Protein AF-A0A427YKX3-F1 (afdb_monomer_lite)

Structure (mmCIF, N/CA/C/O backbone):
data_AF-A0A427YKX3-F1
#
_entry.id   AF-A0A427YKX3-F1
#
loop_
_atom_site.group_PD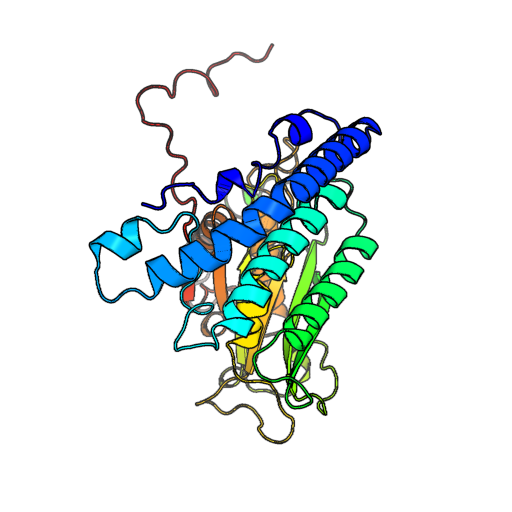B
_atom_site.id
_atom_site.type_symbol
_atom_site.label_atom_id
_atom_site.label_alt_id
_atom_site.label_comp_id
_atom_site.label_asym_id
_atom_site.label_entity_id
_atom_site.label_seq_id
_atom_site.pdbx_PDB_ins_code
_atom_site.Cartn_x
_atom_site.Cartn_y
_atom_site.Cartn_z
_atom_site.occupancy
_atom_site.B_iso_or_equiv
_atom_site.auth_seq_id
_atom_site.auth_comp_id
_atom_site.auth_asym_id
_atom_site.auth_atom_id
_atom_site.pdbx_PDB_model_num
ATOM 1 N N . MET A 1 1 ? 15.811 18.532 -15.402 1.00 49.59 1 MET A N 1
ATOM 2 C CA . MET A 1 1 ? 14.473 18.042 -15.799 1.00 49.59 1 MET A CA 1
ATOM 3 C C . MET A 1 1 ? 14.646 17.223 -17.064 1.00 49.59 1 MET A C 1
ATOM 5 O O . MET A 1 1 ? 15.456 17.640 -17.879 1.00 49.59 1 MET A O 1
ATOM 9 N N . SER A 1 2 ? 13.992 16.064 -17.196 1.00 54.34 2 SER A N 1
ATOM 10 C CA . SER A 1 2 ? 14.022 15.293 -18.451 1.00 54.34 2 SER A CA 1
ATOM 11 C C . SER A 1 2 ? 13.293 16.054 -19.559 1.00 54.34 2 SER A C 1
ATOM 13 O O . SER A 1 2 ? 12.387 16.836 -19.269 1.00 54.34 2 SER A O 1
ATOM 15 N N . LEU A 1 3 ? 13.682 15.829 -20.817 1.00 60.28 3 LEU A N 1
ATOM 16 C CA . LEU A 1 3 ? 13.050 16.488 -21.970 1.00 60.28 3 LEU A CA 1
ATOM 17 C C . LEU A 1 3 ? 11.597 16.039 -22.173 1.00 60.28 3 LEU A C 1
ATOM 19 O O . LEU A 1 3 ? 10.773 16.824 -22.634 1.00 60.28 3 LEU A O 1
ATOM 23 N N . LEU A 1 4 ? 11.275 14.795 -21.803 1.00 55.72 4 LEU A N 1
ATOM 24 C CA . LEU A 1 4 ? 9.912 14.279 -21.780 1.00 55.72 4 LEU A CA 1
ATOM 25 C C . LEU A 1 4 ? 9.570 13.848 -20.345 1.00 55.72 4 LEU A C 1
ATOM 27 O O . LEU A 1 4 ? 10.339 13.105 -19.721 1.00 55.72 4 LEU A O 1
ATOM 31 N N . PRO A 1 5 ? 8.446 14.303 -19.770 1.00 55.06 5 PRO A N 1
ATOM 32 C CA . PRO A 1 5 ? 7.993 13.796 -18.483 1.00 55.06 5 PRO A CA 1
ATOM 33 C C . PRO A 1 5 ? 7.548 12.332 -18.629 1.00 55.06 5 PRO A C 1
ATOM 35 O O . PRO A 1 5 ? 7.047 11.923 -19.677 1.00 55.06 5 PRO A O 1
ATOM 38 N N . ALA A 1 6 ? 7.699 11.527 -17.570 1.00 49.81 6 ALA A N 1
ATOM 39 C CA . ALA A 1 6 ? 7.287 10.115 -17.574 1.00 49.81 6 ALA A CA 1
ATOM 40 C C . ALA A 1 6 ? 5.802 9.920 -17.959 1.00 49.81 6 ALA A C 1
ATOM 42 O O . ALA A 1 6 ? 5.443 8.911 -18.567 1.00 49.81 6 ALA A O 1
ATOM 43 N N . SER A 1 7 ? 4.967 10.927 -17.684 1.00 50.00 7 SER A N 1
ATOM 44 C CA . SER A 1 7 ? 3.550 11.003 -18.059 1.00 50.00 7 SER A CA 1
ATOM 45 C C . SER A 1 7 ? 3.283 11.026 -19.569 1.00 50.00 7 SER A C 1
ATOM 47 O O . SER A 1 7 ? 2.150 10.813 -19.984 1.00 50.00 7 SER A O 1
ATOM 49 N N . PHE A 1 8 ? 4.295 11.261 -20.410 1.00 54.72 8 PHE A N 1
ATOM 50 C CA . PHE A 1 8 ? 4.143 11.164 -21.864 1.00 54.72 8 PHE A CA 1
ATOM 51 C C . PHE A 1 8 ? 3.989 9.704 -22.329 1.00 54.72 8 PHE A C 1
ATOM 53 O O . PHE A 1 8 ? 3.255 9.424 -23.271 1.00 54.72 8 PHE A O 1
ATOM 60 N N . PHE A 1 9 ? 4.660 8.764 -21.653 1.00 50.94 9 PHE A N 1
ATOM 61 C CA . PHE A 1 9 ? 4.650 7.330 -21.997 1.00 50.94 9 PHE A CA 1
ATOM 62 C C . PHE A 1 9 ? 3.734 6.502 -21.099 1.00 50.94 9 PHE A C 1
ATOM 64 O O . PHE A 1 9 ? 3.345 5.393 -21.457 1.00 50.94 9 PHE A O 1
ATOM 71 N N . GLN A 1 10 ? 3.382 7.050 -19.940 1.00 50.66 10 GLN A N 1
ATOM 72 C CA . GLN A 1 10 ? 2.277 6.596 -19.114 1.00 50.66 10 GLN A CA 1
ATOM 73 C C . GLN A 1 10 ? 1.159 7.615 -19.298 1.00 50.66 10 GLN A C 1
ATOM 75 O O . GLN A 1 10 ? 1.107 8.553 -18.497 1.00 50.66 10 GLN A O 1
ATOM 80 N N . PRO A 1 11 ? 0.318 7.497 -20.352 1.00 47.09 11 PRO A N 1
ATOM 81 C CA . PRO A 1 11 ? -0.811 8.401 -20.499 1.00 47.09 11 PRO A CA 1
ATOM 82 C C . PRO A 1 11 ? -1.532 8.401 -19.150 1.00 47.09 11 PRO A C 1
ATOM 84 O O . PRO A 1 11 ? -1.839 7.308 -18.656 1.00 47.09 11 PRO A O 1
ATOM 87 N N . PRO A 1 12 ? -1.699 9.570 -18.496 1.00 46.38 12 PRO A N 1
ATOM 88 C CA . PRO A 1 12 ? -2.365 9.629 -17.204 1.00 46.38 12 PRO A CA 1
ATOM 89 C C . PRO A 1 12 ? -3.660 8.862 -17.385 1.00 46.38 12 PRO A C 1
ATOM 91 O O . PRO A 1 12 ? -4.354 9.150 -18.359 1.00 46.38 12 PRO A O 1
ATOM 94 N N . THR A 1 13 ? -3.915 7.841 -16.550 1.00 52.09 13 THR A N 1
ATOM 95 C CA . THR A 1 13 ? -5.159 7.051 -16.571 1.00 52.09 13 THR A CA 1
ATOM 96 C C . THR A 1 13 ? -6.275 8.048 -16.815 1.00 52.09 13 THR A C 1
ATOM 98 O O . THR A 1 13 ? -6.493 8.881 -15.929 1.00 52.09 13 THR A O 1
ATOM 101 N N . PRO A 1 14 ? -6.837 8.118 -18.038 1.00 51.88 14 PRO A N 1
ATOM 102 C CA . PRO A 1 14 ? -7.439 9.363 -18.464 1.00 51.88 14 PRO A CA 1
ATOM 103 C C . PRO A 1 14 ? -8.603 9.595 -17.530 1.00 51.88 14 PRO A C 1
ATOM 105 O O . PRO A 1 14 ? -9.342 8.655 -17.247 1.00 51.88 14 PRO A O 1
ATOM 108 N N . SER A 1 15 ? -8.755 10.814 -17.022 1.00 50.59 15 SER A N 1
ATOM 109 C CA . SER A 1 15 ? -9.840 11.178 -16.109 1.00 50.59 15 SER A CA 1
ATOM 110 C C . SER A 1 15 ? -11.206 10.702 -16.635 1.00 50.59 15 SER A C 1
ATOM 112 O O . SER A 1 15 ? -12.087 10.383 -15.853 1.00 50.59 15 SER A O 1
ATOM 114 N N . ILE A 1 16 ? -11.336 10.523 -17.956 1.00 55.56 16 ILE A N 1
ATOM 115 C CA . ILE A 1 16 ? -12.426 9.828 -18.660 1.00 55.56 16 ILE A CA 1
ATOM 116 C C . ILE A 1 16 ? -12.767 8.430 -18.108 1.00 55.56 16 ILE A C 1
ATOM 118 O O . ILE A 1 16 ? -13.947 8.126 -17.981 1.00 55.56 16 ILE A O 1
ATOM 122 N N . LEU A 1 17 ? -11.797 7.578 -17.754 1.00 58.38 17 LEU A N 1
ATOM 123 C CA . LEU A 1 17 ? -12.070 6.271 -17.135 1.00 58.38 17 LEU A CA 1
ATOM 124 C C . LEU A 1 17 ? -12.791 6.413 -15.789 1.00 58.38 17 LEU A C 1
ATOM 126 O O . LEU A 1 17 ? -13.566 5.533 -15.432 1.00 58.38 17 LEU A O 1
ATOM 130 N N . LEU A 1 18 ? -12.559 7.514 -15.066 1.00 56.12 18 LEU A N 1
ATOM 131 C CA . LEU A 1 18 ? -13.263 7.829 -13.820 1.00 56.12 18 LEU A CA 1
ATOM 132 C C . LEU A 1 18 ? -14.654 8.437 -14.072 1.00 56.12 18 LEU A C 1
ATOM 134 O O . LEU A 1 18 ? -15.489 8.414 -13.174 1.00 56.12 18 LEU A O 1
ATOM 138 N N . LEU A 1 19 ? -14.915 8.959 -15.277 1.00 61.59 19 LEU A N 1
ATOM 139 C CA . LEU A 1 19 ? -16.220 9.503 -15.678 1.00 61.59 19 LEU A CA 1
ATOM 140 C C . LEU A 1 19 ? -17.194 8.422 -16.166 1.00 61.59 19 LEU A C 1
ATOM 142 O O . LEU A 1 19 ? -18.396 8.664 -16.243 1.00 61.59 19 LEU A O 1
ATOM 146 N N . VAL A 1 20 ? -16.690 7.240 -16.523 1.00 63.31 20 VAL A N 1
ATOM 147 C CA . VAL A 1 20 ? -17.497 6.142 -17.060 1.00 63.31 20 VAL A CA 1
ATOM 148 C C . VAL A 1 20 ? -17.723 5.101 -15.967 1.00 63.31 20 VAL A C 1
ATOM 150 O O . VAL A 1 20 ? -16.740 4.618 -15.399 1.00 63.31 20 VAL A O 1
ATOM 153 N N . PRO A 1 21 ? -18.979 4.692 -15.694 1.00 59.38 21 PRO A N 1
ATOM 154 C CA . PRO A 1 21 ? -19.259 3.662 -14.711 1.00 59.38 21 PRO A CA 1
ATOM 155 C C . PRO A 1 21 ? -18.438 2.382 -14.964 1.00 59.38 21 PRO A C 1
ATOM 157 O O . PRO A 1 21 ? -18.382 1.921 -16.101 1.00 59.38 21 PRO A O 1
ATOM 160 N N . PRO A 1 22 ? -17.830 1.797 -13.926 1.00 54.78 22 PRO A N 1
ATOM 161 C CA . PRO A 1 22 ? -17.071 0.540 -13.963 1.00 54.78 22 PRO A CA 1
ATOM 162 C C . PRO A 1 22 ? -17.778 -0.619 -14.662 1.00 54.78 22 PRO A C 1
ATOM 164 O O . PRO A 1 22 ? -17.151 -1.335 -15.436 1.00 54.78 22 PRO A O 1
ATOM 167 N N . SER A 1 23 ? -19.089 -0.729 -14.445 1.00 55.91 23 SER A N 1
ATOM 168 C CA . SER A 1 23 ? -19.974 -1.722 -15.059 1.00 55.91 23 SER A CA 1
ATOM 169 C C . SER A 1 23 ? -20.223 -1.496 -16.550 1.00 55.91 23 SER A C 1
ATOM 171 O O . SER A 1 23 ? -20.804 -2.346 -17.225 1.00 55.91 23 SER A O 1
ATOM 173 N N . SER A 1 24 ? -19.840 -0.336 -17.089 1.00 69.50 24 SER A N 1
ATOM 174 C CA . SER A 1 24 ? -20.126 0.014 -18.473 1.00 69.50 24 SER A CA 1
ATOM 175 C C . SER A 1 24 ? -19.206 -0.751 -19.427 1.00 69.50 24 SER A C 1
ATOM 177 O O . SER A 1 24 ? -17.980 -0.646 -19.312 1.00 69.50 24 SER A O 1
ATOM 179 N N . PRO A 1 25 ? -19.745 -1.421 -20.463 1.00 70.31 25 PRO A N 1
ATOM 180 C CA . PRO A 1 25 ? -18.926 -2.038 -21.507 1.00 70.31 25 PRO A CA 1
ATOM 181 C C . PRO A 1 25 ? -18.058 -1.009 -22.251 1.00 70.31 25 PRO A C 1
ATOM 183 O O . PRO A 1 25 ? -17.030 -1.362 -22.827 1.00 70.31 25 PRO A O 1
ATOM 186 N N . PHE A 1 26 ? -18.410 0.280 -22.184 1.00 73.19 26 PHE A N 1
ATOM 187 C CA . PHE A 1 26 ? -17.613 1.373 -22.737 1.00 73.19 26 PHE A CA 1
ATOM 188 C C . PHE A 1 26 ? -16.242 1.520 -22.054 1.00 73.19 26 PHE A C 1
ATOM 190 O O . PHE A 1 26 ? -15.289 1.969 -22.692 1.00 73.19 26 PHE A O 1
ATOM 197 N N . GLN A 1 27 ? -16.088 1.070 -20.799 1.00 69.25 27 GLN A N 1
ATOM 198 C CA . GLN A 1 27 ? -14.771 1.018 -20.161 1.00 69.25 27 GLN A CA 1
ATOM 199 C C . GLN A 1 27 ? -13.801 0.110 -20.916 1.00 69.25 27 GLN A C 1
ATOM 201 O O . GLN A 1 27 ? -12.628 0.455 -21.035 1.00 69.25 27 GLN A O 1
ATOM 206 N N . TRP A 1 28 ? -14.266 -1.019 -21.457 1.00 70.56 28 TRP A N 1
ATOM 207 C CA . TRP A 1 28 ? -13.411 -1.929 -22.220 1.00 70.56 28 TRP A CA 1
ATOM 208 C C . TRP A 1 28 ? -12.934 -1.310 -23.530 1.00 70.56 28 TRP A C 1
ATOM 210 O O . TRP A 1 28 ? -11.779 -1.506 -23.899 1.00 70.56 28 TRP A O 1
ATOM 220 N N . LEU A 1 29 ? -13.771 -0.502 -24.186 1.00 78.62 29 LEU A N 1
ATOM 221 C CA . LEU A 1 29 ? -13.374 0.237 -25.383 1.00 78.62 29 LEU A CA 1
ATOM 222 C C . LEU A 1 29 ? -12.280 1.266 -25.066 1.00 78.62 29 LEU A C 1
ATOM 224 O O . LEU A 1 29 ? -11.277 1.334 -25.774 1.00 78.62 29 LEU A O 1
ATOM 228 N N . ILE A 1 30 ? -12.438 2.027 -23.977 1.00 73.00 30 ILE A N 1
ATOM 229 C CA . ILE A 1 30 ? -11.433 3.006 -23.539 1.00 73.00 30 ILE A CA 1
ATOM 230 C C . ILE A 1 30 ? -10.129 2.299 -23.146 1.00 73.00 30 ILE A C 1
ATOM 232 O O . ILE A 1 30 ? -9.057 2.702 -23.590 1.00 73.00 30 ILE A O 1
ATOM 236 N N . ARG A 1 31 ? -10.204 1.216 -22.362 1.00 71.94 31 ARG A N 1
ATOM 237 C CA . ARG A 1 31 ? -9.047 0.384 -21.980 1.00 71.94 31 ARG A CA 1
ATOM 238 C C . ARG A 1 31 ? -8.314 -0.162 -23.204 1.00 71.94 31 ARG A C 1
ATOM 240 O O . ARG A 1 31 ? -7.094 -0.051 -23.291 1.00 71.94 31 ARG A O 1
ATOM 247 N N . PHE A 1 32 ? -9.053 -0.673 -24.187 1.00 76.50 32 PHE A N 1
ATOM 248 C CA . PHE A 1 32 ? -8.486 -1.152 -25.443 1.00 76.50 32 PHE A CA 1
ATOM 249 C C . PHE A 1 32 ? -7.817 -0.027 -26.244 1.00 76.50 32 PHE A C 1
ATOM 251 O O . PHE A 1 32 ? -6.711 -0.214 -26.742 1.00 76.50 32 PHE A O 1
ATOM 258 N N . ALA A 1 33 ? -8.415 1.165 -26.307 1.00 77.38 33 ALA A N 1
ATOM 259 C CA . ALA A 1 33 ? -7.795 2.323 -26.952 1.00 77.38 33 ALA A CA 1
ATOM 260 C C . ALA A 1 33 ? -6.485 2.749 -26.258 1.00 77.38 33 ALA A C 1
ATOM 262 O O . ALA A 1 33 ? -5.493 3.023 -26.932 1.00 77.38 33 ALA A O 1
ATOM 263 N N . ILE A 1 34 ? -6.442 2.740 -24.919 1.00 72.31 34 ILE A N 1
ATOM 264 C CA . ILE A 1 34 ? -5.211 3.001 -24.152 1.00 72.31 34 ILE A CA 1
ATOM 265 C C . ILE A 1 34 ? -4.175 1.897 -24.410 1.00 72.31 34 ILE A C 1
ATOM 267 O O . ILE A 1 34 ? -2.985 2.186 -24.520 1.00 72.31 34 ILE A O 1
ATOM 271 N N . PHE A 1 35 ? -4.604 0.641 -24.549 1.00 74.06 35 PHE A N 1
ATOM 272 C CA . PHE A 1 35 ? -3.710 -0.471 -24.874 1.00 74.06 35 PHE A CA 1
ATOM 273 C C . PHE A 1 35 ? -3.103 -0.317 -26.271 1.00 74.06 35 PHE A C 1
ATOM 275 O O . PHE A 1 35 ? -1.893 -0.461 -26.432 1.00 74.06 35 PHE A O 1
ATOM 282 N N . LEU A 1 36 ? -3.906 0.062 -27.268 1.00 79.25 36 LEU A N 1
ATOM 283 C CA . LEU A 1 36 ? -3.404 0.387 -28.602 1.00 79.25 36 LEU A CA 1
ATOM 284 C C . LEU A 1 36 ? -2.410 1.553 -28.558 1.00 79.25 36 LEU A C 1
ATOM 286 O O . LEU A 1 36 ? -1.363 1.484 -29.198 1.00 79.25 36 LEU A O 1
ATOM 290 N N . LEU A 1 37 ? -2.679 2.588 -27.760 1.00 75.69 37 LEU A N 1
ATOM 291 C CA . LEU A 1 37 ? -1.737 3.690 -27.557 1.00 75.69 37 LEU A CA 1
ATOM 292 C C . LEU A 1 37 ? -0.415 3.210 -26.929 1.00 75.69 37 LEU A C 1
ATOM 294 O O . LEU A 1 37 ? 0.656 3.637 -27.359 1.00 75.69 37 LEU A O 1
A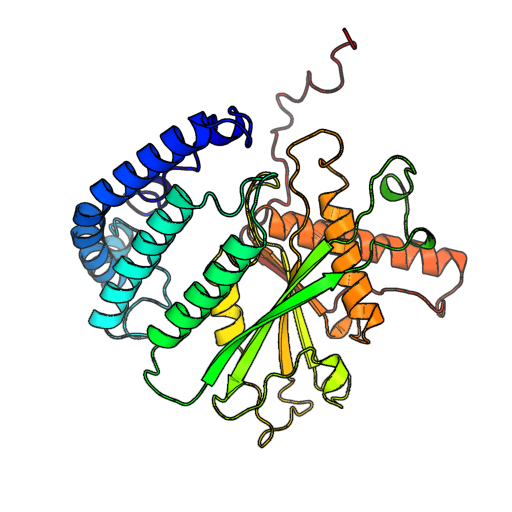TOM 298 N N . ALA A 1 38 ? -0.473 2.289 -25.961 1.00 71.69 38 ALA A N 1
ATOM 299 C CA . ALA A 1 38 ? 0.707 1.664 -25.362 1.00 71.69 38 ALA A CA 1
ATOM 300 C C . ALA A 1 38 ? 1.493 0.796 -26.366 1.00 71.69 38 ALA A C 1
ATOM 302 O O . ALA A 1 38 ? 2.722 0.754 -26.324 1.00 71.69 38 ALA A O 1
ATOM 303 N N . LEU A 1 39 ? 0.811 0.132 -27.304 1.00 76.81 39 LEU A N 1
ATOM 304 C CA . LEU A 1 39 ? 1.463 -0.588 -28.402 1.00 76.81 39 LEU A CA 1
ATOM 305 C C . LEU A 1 39 ? 2.174 0.364 -29.368 1.00 76.81 39 LEU A C 1
ATOM 307 O O . LEU A 1 39 ? 3.310 0.105 -29.762 1.00 76.81 39 LEU A O 1
ATOM 311 N N . VAL A 1 40 ? 1.540 1.485 -29.713 1.00 80.00 40 VAL A N 1
ATOM 312 C CA . VAL A 1 40 ? 2.121 2.501 -30.605 1.00 80.00 40 VAL A CA 1
ATOM 313 C C . VAL A 1 40 ? 3.338 3.186 -29.973 1.00 80.00 40 VAL A C 1
ATOM 315 O O . VAL A 1 40 ? 4.250 3.595 -30.692 1.00 80.00 40 VAL A O 1
ATOM 318 N N . SER A 1 41 ? 3.414 3.278 -28.642 1.00 73.88 41 SER A N 1
ATOM 319 C CA . SER A 1 41 ? 4.561 3.874 -27.948 1.00 73.88 41 SER A CA 1
ATOM 320 C C . SER A 1 41 ? 5.784 2.947 -27.829 1.00 73.88 41 SER A C 1
ATOM 322 O O . SER A 1 41 ? 6.886 3.432 -27.566 1.00 73.88 41 SER A O 1
ATOM 324 N N . LEU A 1 42 ? 5.650 1.640 -28.096 1.00 76.69 42 LEU A N 1
ATOM 325 C CA . LEU A 1 42 ? 6.746 0.659 -28.037 1.00 76.69 42 LEU A CA 1
ATOM 326 C C . LEU A 1 42 ? 7.967 0.999 -28.920 1.00 76.69 42 LEU A C 1
ATOM 328 O O . LEU A 1 42 ? 9.084 0.971 -28.396 1.00 76.69 42 LEU A O 1
ATOM 332 N N . PRO A 1 43 ? 7.827 1.348 -30.216 1.00 81.12 43 PRO A N 1
ATOM 333 C CA . PRO A 1 43 ? 8.975 1.748 -31.034 1.00 81.12 43 PRO A CA 1
ATOM 334 C C . PRO A 1 43 ? 9.680 2.996 -30.485 1.00 81.12 43 PRO A C 1
ATOM 336 O O . PRO A 1 43 ? 10.909 3.063 -30.507 1.00 81.12 43 PRO A O 1
ATOM 339 N N . PHE A 1 44 ? 8.933 3.948 -29.916 1.00 81.94 44 PHE A N 1
ATOM 340 C CA . PHE A 1 44 ? 9.517 5.130 -29.279 1.00 81.94 44 PHE A CA 1
ATOM 341 C C . PHE A 1 44 ? 10.308 4.759 -28.023 1.00 81.94 44 PHE A C 1
ATOM 343 O O . PHE A 1 44 ? 11.430 5.229 -27.852 1.00 81.94 44 PHE A O 1
ATOM 350 N N . LEU A 1 45 ? 9.786 3.864 -27.177 1.00 79.88 45 LEU A N 1
ATOM 351 C CA . LEU A 1 45 ? 10.522 3.345 -26.019 1.00 79.88 45 LEU A CA 1
ATOM 352 C C . LEU A 1 45 ? 11.829 2.655 -26.445 1.00 79.88 45 LEU A C 1
ATOM 354 O O . LEU A 1 45 ? 12.870 2.891 -25.830 1.00 79.88 45 LEU A O 1
ATOM 358 N N . GLY A 1 46 ? 11.802 1.876 -27.531 1.00 79.81 46 GLY A N 1
ATOM 359 C CA . GLY A 1 46 ? 12.984 1.212 -28.089 1.00 79.81 46 GLY A CA 1
ATOM 360 C C . GLY A 1 46 ? 14.112 2.169 -28.496 1.00 79.81 46 GLY A C 1
ATOM 361 O O . GLY A 1 46 ? 15.279 1.797 -28.405 1.00 79.81 46 GLY A O 1
ATOM 362 N N . ILE A 1 47 ? 13.784 3.405 -28.884 1.00 85.81 47 ILE A N 1
ATOM 363 C CA . ILE A 1 47 ? 14.755 4.448 -29.258 1.00 85.81 47 ILE A CA 1
ATOM 364 C C . ILE A 1 47 ? 15.177 5.277 -28.038 1.00 85.81 47 ILE A C 1
ATOM 366 O O . ILE A 1 47 ? 16.361 5.552 -27.831 1.00 85.81 47 ILE A O 1
ATOM 370 N N . LEU A 1 48 ? 14.211 5.681 -27.215 1.00 86.81 48 LEU A N 1
ATOM 371 C CA . LEU A 1 48 ? 14.436 6.647 -26.143 1.00 86.81 48 LEU A CA 1
ATOM 372 C C . LEU A 1 48 ? 15.141 6.041 -24.930 1.00 86.81 48 LEU A C 1
ATOM 374 O O . LEU A 1 48 ? 15.902 6.744 -24.270 1.00 86.81 48 LEU A O 1
ATOM 378 N N . ILE A 1 49 ? 14.943 4.752 -24.640 1.00 84.62 49 ILE A N 1
ATOM 379 C CA . ILE A 1 49 ? 15.611 4.087 -23.513 1.00 84.62 49 ILE A CA 1
ATOM 380 C C . ILE A 1 49 ? 17.135 4.018 -23.717 1.00 84.62 49 ILE A C 1
ATOM 382 O O . ILE A 1 49 ? 17.845 4.488 -22.825 1.00 84.62 49 ILE A O 1
ATOM 386 N N . PRO A 1 50 ? 17.677 3.508 -24.846 1.00 88.38 50 PRO A N 1
ATOM 387 C CA . PRO A 1 50 ? 19.119 3.550 -25.100 1.00 88.38 50 PRO A CA 1
ATOM 388 C C . PRO A 1 50 ? 19.698 4.962 -24.991 1.00 88.38 50 PRO A C 1
ATOM 390 O O . PRO A 1 50 ? 20.735 5.154 -24.353 1.00 88.38 50 PRO A O 1
ATOM 393 N N . LEU A 1 51 ? 19.001 5.949 -25.567 1.00 89.12 51 LEU A N 1
ATOM 394 C CA . LEU A 1 51 ? 19.425 7.347 -25.547 1.00 89.12 51 LEU A CA 1
ATOM 395 C C . LEU A 1 51 ? 19.464 7.899 -24.116 1.00 89.12 51 LEU A C 1
ATOM 397 O O . LEU A 1 51 ? 20.446 8.524 -23.724 1.00 89.12 51 LEU A O 1
ATOM 401 N N . SER A 1 52 ? 18.453 7.597 -23.300 1.00 87.75 52 SER A N 1
ATOM 402 C CA . SER A 1 52 ? 18.444 7.937 -21.877 1.00 87.75 52 SER A CA 1
ATOM 403 C C . SER A 1 52 ? 19.577 7.296 -21.098 1.00 87.75 52 SER A C 1
ATOM 405 O O . SER A 1 52 ? 20.207 7.988 -20.302 1.00 87.75 52 SER A O 1
ATOM 407 N N . ILE A 1 53 ? 19.864 6.007 -21.308 1.00 88.62 53 ILE A N 1
ATOM 408 C CA . ILE A 1 53 ? 20.967 5.341 -20.601 1.00 88.62 53 ILE A CA 1
ATOM 409 C C . ILE A 1 53 ? 22.298 6.009 -20.982 1.00 88.62 53 ILE A C 1
ATOM 411 O O . ILE A 1 53 ? 23.122 6.290 -20.111 1.00 88.62 53 ILE A O 1
ATOM 415 N N . LEU A 1 54 ? 22.487 6.354 -22.257 1.00 90.06 54 LEU A N 1
ATOM 416 C CA . LEU A 1 54 ? 23.677 7.057 -22.738 1.00 90.06 54 LEU A CA 1
ATOM 417 C C . LEU A 1 54 ? 23.819 8.462 -22.154 1.00 90.06 54 LEU A C 1
ATOM 419 O O . LEU A 1 54 ? 24.891 8.816 -21.662 1.00 90.06 54 LEU A O 1
ATOM 423 N N . CYS A 1 55 ? 22.738 9.236 -22.118 1.00 89.56 55 CYS A N 1
ATOM 424 C CA . CYS A 1 55 ? 22.751 10.553 -21.494 1.00 89.56 55 CYS A CA 1
ATOM 425 C C . CYS A 1 55 ? 23.048 10.470 -19.989 1.00 89.56 55 CYS A C 1
ATOM 427 O O . CYS A 1 55 ? 23.896 11.205 -19.484 1.00 89.56 55 CYS A O 1
ATOM 429 N N . LEU A 1 56 ? 22.381 9.563 -19.270 1.00 85.56 56 LEU A N 1
ATOM 430 C CA . LEU A 1 56 ? 22.464 9.454 -17.810 1.00 85.56 56 LEU A CA 1
ATOM 431 C C . LEU A 1 56 ? 23.785 8.838 -17.316 1.00 85.56 56 LEU A C 1
ATOM 433 O O . LEU A 1 56 ? 24.213 9.162 -16.210 1.00 85.56 56 LEU A O 1
ATOM 437 N N . THR A 1 57 ? 24.450 7.994 -18.114 1.00 88.69 57 THR A N 1
ATOM 438 C CA . THR A 1 57 ? 25.794 7.461 -17.795 1.00 88.69 57 THR A CA 1
ATOM 439 C C . THR A 1 57 ? 26.935 8.415 -18.153 1.00 88.69 57 THR A C 1
ATOM 441 O O . THR A 1 57 ? 28.079 8.162 -17.777 1.00 88.69 57 THR A O 1
ATOM 444 N N . SER A 1 58 ? 26.654 9.522 -18.849 1.00 89.56 58 SER A N 1
ATOM 445 C CA . SER A 1 58 ? 27.686 10.467 -19.277 1.00 89.56 58 SER A CA 1
ATOM 446 C C . SER A 1 58 ? 28.433 11.092 -18.085 1.00 89.56 58 SER A C 1
ATOM 448 O O . SER A 1 58 ? 27.813 11.462 -17.077 1.00 89.56 58 SER A O 1
ATOM 450 N N . PRO A 1 59 ? 29.763 11.286 -18.178 1.00 89.62 59 PRO A N 1
ATOM 451 C CA . PRO A 1 59 ? 30.514 12.029 -17.167 1.00 89.62 59 PRO A CA 1
ATOM 452 C C . PRO A 1 59 ? 30.135 13.520 -17.140 1.00 89.62 59 PRO A C 1
ATOM 454 O O . PRO A 1 59 ? 30.338 14.184 -16.126 1.00 89.62 59 PRO A O 1
ATOM 457 N N . ILE A 1 60 ? 29.538 14.044 -18.216 1.00 93.00 60 ILE A N 1
ATOM 458 C CA . ILE A 1 60 ? 29.193 15.459 -18.364 1.00 93.00 60 ILE A CA 1
ATOM 459 C C . ILE A 1 60 ? 27.793 15.715 -17.793 1.00 93.00 60 ILE A C 1
ATOM 461 O O . ILE A 1 60 ? 26.795 15.235 -18.332 1.00 93.00 60 ILE A O 1
ATOM 465 N N . ALA A 1 61 ? 27.698 16.529 -16.737 1.00 87.31 61 ALA A N 1
ATOM 466 C CA . ALA A 1 61 ? 26.428 16.842 -16.072 1.00 87.31 61 ALA A CA 1
ATOM 467 C C . ALA A 1 61 ? 25.372 17.437 -17.025 1.00 87.31 61 ALA A C 1
ATOM 469 O O . ALA A 1 61 ? 24.215 17.022 -16.993 1.00 87.31 61 ALA A O 1
ATOM 470 N N . ALA A 1 62 ? 25.779 18.333 -17.933 1.00 87.94 62 ALA A N 1
ATOM 471 C CA . ALA A 1 62 ? 24.889 18.924 -18.935 1.00 87.94 62 ALA A CA 1
ATOM 472 C C . ALA A 1 62 ? 24.215 17.866 -19.827 1.00 87.94 62 ALA A C 1
ATOM 474 O O . ALA A 1 62 ? 23.029 17.973 -20.122 1.00 87.94 62 ALA A O 1
ATOM 475 N N . VAL A 1 63 ? 24.937 16.799 -20.189 1.00 87.38 63 VAL A N 1
ATOM 476 C CA . VAL A 1 63 ? 24.412 15.707 -21.023 1.00 87.38 63 VAL A CA 1
ATOM 477 C C . VAL A 1 63 ? 23.393 14.858 -20.259 1.00 87.38 63 VAL A C 1
ATOM 479 O O . VAL A 1 63 ? 22.406 14.422 -20.846 1.00 87.38 63 VAL A O 1
ATOM 482 N N . ARG A 1 64 ? 23.554 14.681 -18.940 1.00 86.31 64 ARG A N 1
ATOM 483 C CA . ARG A 1 64 ? 22.567 13.959 -18.111 1.00 86.31 64 ARG A CA 1
ATOM 484 C C . ARG A 1 64 ? 21.211 14.655 -18.095 1.00 86.31 64 ARG A C 1
ATOM 486 O O . ARG A 1 64 ? 20.182 13.988 -18.050 1.00 86.31 64 ARG A O 1
ATOM 493 N N . HIS A 1 65 ? 21.199 15.985 -18.164 1.00 82.69 65 HIS A N 1
ATOM 494 C CA . HIS A 1 65 ? 19.963 16.763 -18.244 1.00 82.69 65 HIS A CA 1
ATOM 495 C C . HIS A 1 65 ? 19.230 16.608 -19.583 1.00 82.69 65 HIS A C 1
ATOM 497 O O . HIS A 1 65 ? 18.036 16.877 -19.638 1.00 82.69 65 HIS A O 1
ATOM 503 N N . LEU A 1 66 ? 19.907 16.125 -20.629 1.00 86.75 66 LEU A N 1
ATOM 504 C CA . LEU A 1 66 ? 19.309 15.857 -21.939 1.00 86.75 66 LEU A CA 1
ATOM 505 C C . LEU A 1 66 ? 18.654 14.473 -22.029 1.00 86.75 66 LEU A C 1
ATOM 507 O O . LEU A 1 66 ? 18.135 14.118 -23.084 1.00 86.75 66 LEU A O 1
ATOM 511 N N . ALA A 1 67 ? 18.669 13.680 -20.951 1.00 85.19 67 ALA A N 1
ATOM 512 C CA . ALA A 1 67 ? 18.037 12.369 -20.953 1.00 85.19 67 ALA A CA 1
ATOM 513 C C . ALA A 1 67 ? 16.530 12.500 -21.263 1.00 85.19 67 ALA A C 1
ATOM 515 O O . ALA A 1 67 ? 15.810 13.183 -20.521 1.00 85.19 67 ALA A O 1
ATOM 516 N N . PRO A 1 68 ? 16.030 11.865 -22.341 1.00 81.38 68 PRO A N 1
ATOM 517 C CA . PRO A 1 68 ? 14.634 12.000 -22.745 1.00 81.38 68 PRO A CA 1
ATOM 518 C C . PRO A 1 68 ? 13.675 11.387 -21.724 1.00 81.38 68 PRO A C 1
ATOM 520 O O . PRO A 1 68 ? 12.629 11.959 -21.450 1.00 81.38 68 PRO A O 1
ATOM 523 N N . LEU A 1 69 ? 14.053 10.257 -21.131 1.00 76.81 69 LEU A N 1
ATOM 524 C CA . LEU A 1 69 ? 13.303 9.528 -20.111 1.00 76.81 69 LEU A CA 1
ATOM 525 C C . LEU A 1 69 ? 14.036 9.517 -18.764 1.00 76.81 69 LEU A C 1
ATOM 527 O O . LEU A 1 69 ? 15.250 9.268 -18.738 1.00 76.81 69 LEU A O 1
ATOM 531 N N . PRO A 1 70 ? 13.309 9.672 -17.645 1.00 69.81 70 PRO A N 1
ATOM 532 C CA . PRO A 1 70 ? 13.842 9.380 -16.324 1.00 69.81 70 PRO A CA 1
ATOM 533 C C . PRO A 1 70 ? 13.954 7.860 -16.141 1.00 69.81 70 PRO A C 1
ATOM 535 O O . PRO A 1 70 ? 12.948 7.152 -16.166 1.00 69.81 70 PRO A O 1
ATOM 538 N N . ILE A 1 71 ? 15.175 7.358 -15.944 1.00 73.62 71 ILE A N 1
ATOM 539 C CA . ILE A 1 71 ? 15.443 5.951 -15.614 1.00 73.62 71 ILE A CA 1
ATOM 540 C C . ILE A 1 71 ? 15.931 5.879 -14.170 1.00 73.62 71 ILE A C 1
ATOM 542 O O . ILE A 1 71 ? 16.813 6.638 -13.768 1.00 73.62 71 ILE A O 1
ATOM 546 N N . HIS A 1 72 ? 15.359 4.961 -13.387 1.00 67.81 72 HIS A N 1
ATOM 547 C CA . HIS A 1 72 ? 15.770 4.765 -11.998 1.00 67.81 72 HIS A CA 1
ATOM 548 C C . HIS A 1 72 ? 17.274 4.424 -11.916 1.00 67.81 72 HIS A C 1
ATOM 550 O O . HIS A 1 72 ? 17.712 3.525 -12.641 1.00 67.81 72 HIS A O 1
ATOM 556 N N . PRO A 1 73 ? 18.063 5.052 -11.022 1.00 71.88 73 PRO A N 1
ATOM 557 C CA . PRO A 1 73 ? 19.510 4.826 -10.929 1.00 71.88 73 PRO A CA 1
ATOM 558 C C . PRO A 1 73 ? 19.924 3.361 -10.710 1.00 71.88 73 PRO A C 1
ATOM 560 O O . PRO A 1 73 ? 20.992 2.949 -11.145 1.00 71.88 73 PRO A O 1
ATOM 563 N N . ASP A 1 74 ? 19.087 2.538 -10.072 1.00 67.31 74 ASP A N 1
ATOM 564 C CA . ASP A 1 74 ? 19.368 1.097 -9.895 1.00 67.31 74 ASP A CA 1
ATOM 565 C C . ASP A 1 74 ? 19.241 0.269 -11.180 1.00 67.31 74 ASP A C 1
ATOM 567 O O . ASP A 1 74 ? 19.688 -0.877 -11.243 1.00 67.31 74 ASP A O 1
ATOM 571 N N . ASN A 1 75 ? 18.625 0.838 -12.214 1.00 70.38 75 ASN A N 1
ATOM 572 C CA . ASN A 1 75 ? 18.547 0.248 -13.544 1.00 70.38 75 ASN A CA 1
ATOM 573 C C . ASN A 1 75 ? 19.639 0.797 -14.473 1.00 70.38 75 ASN A C 1
ATOM 575 O O . ASN A 1 75 ? 19.524 0.610 -15.676 1.00 70.38 75 ASN A O 1
ATOM 579 N N . MET A 1 76 ? 20.651 1.489 -13.942 1.00 78.88 76 MET A N 1
ATOM 580 C CA . MET A 1 76 ? 21.714 2.126 -14.719 1.00 78.88 76 MET A CA 1
ATOM 581 C C . MET A 1 76 ? 23.076 1.449 -14.482 1.00 78.88 76 MET A C 1
ATOM 583 O O . MET A 1 76 ? 23.349 0.955 -13.381 1.00 78.88 76 MET A O 1
ATOM 587 N N . PRO A 1 77 ? 23.982 1.460 -15.472 1.00 78.31 77 PRO A N 1
ATOM 588 C CA . PRO A 1 77 ? 25.391 1.142 -15.252 1.00 78.31 77 PRO A CA 1
ATOM 589 C C . PRO A 1 77 ? 26.042 2.097 -14.229 1.00 78.31 77 PRO A C 1
ATOM 591 O O . PRO A 1 77 ? 25.670 3.270 -14.180 1.00 78.31 77 PRO A O 1
ATOM 594 N N . PRO A 1 78 ? 27.011 1.634 -13.410 1.00 71.44 78 PRO A N 1
ATOM 595 C CA . PRO A 1 78 ? 27.619 0.299 -13.415 1.00 71.44 78 PRO A CA 1
ATOM 596 C C . PRO A 1 78 ? 26.863 -0.741 -12.572 1.00 71.44 78 PRO A C 1
ATOM 598 O O . PRO A 1 78 ? 27.242 -1.908 -12.584 1.00 71.44 78 PRO A O 1
ATOM 601 N N . LYS A 1 79 ? 25.799 -0.354 -11.846 1.00 73.19 79 LYS A N 1
ATOM 602 C CA . LYS A 1 79 ? 25.030 -1.276 -10.984 1.00 73.19 79 LYS A CA 1
ATOM 603 C C . LYS A 1 79 ? 24.460 -2.463 -11.765 1.00 73.19 79 LYS A C 1
ATOM 605 O O . LYS A 1 79 ? 24.243 -3.529 -11.192 1.00 73.19 79 LYS A O 1
ATOM 610 N N . ARG A 1 80 ? 24.213 -2.279 -13.065 1.00 75.50 80 ARG A N 1
ATOM 611 C CA . ARG A 1 80 ? 23.811 -3.329 -14.004 1.00 75.50 80 ARG A CA 1
ATOM 612 C C . ARG A 1 80 ? 24.534 -3.215 -15.332 1.00 75.50 80 ARG A C 1
ATOM 614 O O . ARG A 1 80 ? 25.023 -2.148 -15.702 1.00 75.50 80 ARG A O 1
ATOM 621 N N . SER A 1 81 ? 24.546 -4.319 -16.076 1.00 84.50 81 SER A N 1
ATOM 622 C CA . SER A 1 81 ? 25.014 -4.296 -17.455 1.00 84.50 81 SER A CA 1
ATOM 623 C C . SER A 1 81 ? 24.116 -3.391 -18.308 1.00 84.50 81 SER A C 1
ATOM 625 O O . SER A 1 81 ? 22.925 -3.208 -18.033 1.00 84.50 81 SER A O 1
ATOM 627 N N . TRP A 1 82 ? 24.680 -2.833 -19.375 1.00 83.06 82 TRP A N 1
ATOM 628 C CA . TRP A 1 82 ? 23.928 -2.052 -20.360 1.00 83.06 82 TRP A CA 1
ATOM 629 C C . TRP A 1 82 ? 22.767 -2.842 -20.969 1.00 83.06 82 TRP A C 1
ATOM 631 O O . TRP A 1 82 ? 21.672 -2.307 -21.142 1.00 83.06 82 TRP A O 1
ATOM 641 N N . ARG A 1 83 ? 22.985 -4.136 -21.230 1.00 82.19 83 ARG A N 1
ATOM 642 C CA . ARG A 1 83 ? 21.963 -5.045 -21.750 1.00 82.19 83 ARG A CA 1
ATOM 643 C C . ARG A 1 83 ? 20.801 -5.199 -20.769 1.00 82.19 83 ARG A C 1
ATOM 645 O O . ARG A 1 83 ? 19.655 -5.053 -21.178 1.00 82.19 83 ARG A O 1
ATOM 652 N N . ASP A 1 84 ? 21.080 -5.438 -19.490 1.00 78.00 84 ASP A N 1
ATOM 653 C CA . ASP A 1 84 ? 20.028 -5.610 -18.476 1.00 78.00 84 ASP A CA 1
ATOM 654 C C . ASP A 1 84 ? 19.264 -4.310 -18.226 1.00 78.00 84 ASP A C 1
ATOM 656 O O . ASP A 1 84 ? 18.053 -4.331 -18.008 1.00 78.00 84 ASP A O 1
ATOM 660 N N . SER A 1 85 ? 19.967 -3.179 -18.292 1.00 79.50 85 SER A N 1
ATOM 661 C CA . SER A 1 85 ? 19.395 -1.835 -18.177 1.00 79.50 85 SER A CA 1
ATOM 662 C C . SER A 1 85 ? 18.408 -1.560 -19.316 1.00 79.50 85 SER A C 1
ATOM 664 O O . SER A 1 85 ? 17.284 -1.125 -19.070 1.00 79.50 85 SER A O 1
ATOM 666 N N . LEU A 1 86 ? 18.786 -1.901 -20.554 1.00 80.62 86 LEU A N 1
ATOM 667 C CA . LEU A 1 86 ? 17.926 -1.782 -21.731 1.00 80.62 86 LEU A CA 1
ATOM 668 C C . LEU A 1 86 ? 16.722 -2.727 -21.654 1.00 80.62 86 LEU A C 1
ATOM 670 O O . LEU A 1 86 ? 15.586 -2.290 -21.827 1.00 80.62 86 LEU A O 1
ATOM 674 N N . ILE A 1 87 ? 16.961 -4.008 -21.353 1.00 78.25 87 ILE A N 1
ATOM 675 C CA . ILE A 1 87 ? 15.908 -5.024 -21.252 1.00 78.25 87 ILE A CA 1
ATOM 676 C C . ILE A 1 87 ? 14.891 -4.625 -20.187 1.00 78.25 87 ILE A C 1
ATOM 678 O O . ILE A 1 87 ? 13.695 -4.630 -20.464 1.00 78.25 87 ILE A O 1
ATOM 682 N N . ARG A 1 88 ? 15.333 -4.225 -18.989 1.00 73.25 88 ARG A N 1
ATOM 683 C CA . ARG A 1 88 ? 14.415 -3.762 -17.942 1.00 73.25 88 ARG A CA 1
ATOM 684 C C . ARG A 1 88 ? 13.747 -2.446 -18.284 1.00 73.25 88 ARG A C 1
ATOM 686 O O . ARG A 1 88 ? 12.583 -2.301 -17.945 1.00 73.25 88 ARG A O 1
ATOM 693 N N . GLY A 1 89 ? 14.431 -1.510 -18.936 1.00 71.62 89 GLY A N 1
ATOM 694 C CA . GLY A 1 89 ? 13.802 -0.280 -19.406 1.00 71.62 89 GLY A CA 1
ATOM 695 C C . GLY A 1 89 ? 12.637 -0.590 -20.344 1.00 71.62 89 GLY A C 1
ATOM 696 O O . GLY A 1 89 ? 11.538 -0.087 -20.150 1.00 71.62 89 GLY A O 1
ATOM 697 N N . VAL A 1 90 ? 12.841 -1.471 -21.324 1.00 72.56 90 VAL A N 1
ATOM 698 C CA . VAL A 1 90 ? 11.788 -1.805 -22.290 1.00 72.56 90 VAL A CA 1
ATOM 699 C C . VAL A 1 90 ? 10.699 -2.623 -21.607 1.00 72.56 90 VAL A C 1
ATOM 701 O O . VAL A 1 90 ? 9.540 -2.228 -21.629 1.00 72.56 90 VAL A O 1
ATOM 704 N N . ILE A 1 91 ? 11.063 -3.717 -20.936 1.00 72.69 91 ILE A N 1
ATOM 705 C CA . ILE A 1 91 ? 10.103 -4.620 -20.300 1.00 72.69 91 ILE A CA 1
ATOM 706 C C . ILE A 1 91 ? 9.321 -3.907 -19.199 1.00 72.69 91 ILE A C 1
ATOM 708 O O . ILE A 1 91 ? 8.099 -3.930 -19.231 1.00 72.69 91 ILE A O 1
ATOM 712 N N . ALA A 1 92 ? 9.976 -3.254 -18.239 1.00 67.19 92 ALA A N 1
ATOM 713 C CA . ALA A 1 92 ? 9.270 -2.675 -17.102 1.00 67.19 92 ALA A CA 1
ATOM 714 C C . ALA A 1 92 ? 8.321 -1.554 -17.533 1.00 67.19 92 ALA A C 1
ATOM 716 O O . ALA A 1 92 ? 7.201 -1.515 -17.036 1.00 67.19 92 ALA A O 1
ATOM 717 N N . TYR A 1 93 ? 8.714 -0.679 -18.463 1.00 65.38 93 TYR A N 1
ATOM 718 C CA . TYR A 1 93 ? 7.841 0.415 -18.896 1.00 65.38 93 TYR A CA 1
ATOM 719 C C . TYR A 1 93 ? 6.731 -0.084 -19.827 1.00 65.38 93 TYR A C 1
ATOM 721 O O . TYR A 1 93 ? 5.569 0.268 -19.627 1.00 65.38 93 TYR A O 1
ATOM 729 N N . PHE A 1 94 ? 7.053 -0.951 -20.791 1.00 69.75 94 PHE A N 1
ATOM 730 C CA . PHE A 1 94 ? 6.073 -1.444 -21.756 1.00 69.75 94 PHE A CA 1
ATOM 731 C C . PHE A 1 94 ? 5.101 -2.466 -21.159 1.00 69.75 94 PHE A C 1
ATOM 733 O O . PHE A 1 94 ? 3.891 -2.289 -21.295 1.00 69.75 94 PHE A O 1
ATOM 740 N N . LEU A 1 95 ? 5.586 -3.513 -20.473 1.00 67.38 95 LEU A N 1
ATOM 741 C CA . LEU A 1 95 ? 4.691 -4.503 -19.861 1.00 67.38 95 LEU A CA 1
ATOM 742 C C . LEU A 1 95 ? 3.837 -3.861 -18.777 1.00 67.38 95 LEU A C 1
ATOM 744 O O . LEU A 1 95 ? 2.646 -4.149 -18.737 1.00 67.38 95 LEU A O 1
ATOM 748 N N . SER A 1 96 ? 4.384 -2.953 -17.960 1.00 61.53 96 SER A N 1
ATOM 749 C CA . SER A 1 96 ? 3.549 -2.231 -16.993 1.00 61.53 96 SER A CA 1
ATOM 750 C C . SER A 1 96 ? 2.492 -1.391 -17.709 1.00 61.53 96 SER A C 1
ATOM 752 O O . SER A 1 96 ? 1.330 -1.475 -17.338 1.00 61.53 96 SER A O 1
ATOM 754 N N . GLY A 1 97 ? 2.837 -0.656 -18.773 1.00 62.78 97 GLY A N 1
ATOM 755 C CA . GLY A 1 97 ? 1.863 0.114 -19.559 1.00 62.78 97 GLY A CA 1
ATOM 756 C C . GLY A 1 97 ? 0.767 -0.747 -20.208 1.00 62.78 97 GLY A C 1
ATOM 757 O O . GLY A 1 97 ? -0.415 -0.403 -20.153 1.00 62.78 97 GLY A O 1
ATOM 758 N N . CYS A 1 98 ? 1.124 -1.907 -20.763 1.00 64.50 98 CYS A N 1
ATOM 759 C CA . CYS A 1 98 ? 0.176 -2.864 -21.347 1.00 64.50 98 CYS A CA 1
ATOM 760 C C . CYS A 1 98 ? -0.724 -3.507 -20.293 1.00 64.50 98 CYS A C 1
ATOM 762 O O . CYS A 1 98 ? -1.932 -3.629 -20.479 1.00 64.50 98 CYS A O 1
ATOM 764 N N . ILE A 1 99 ? -0.142 -3.890 -19.158 1.00 61.09 99 ILE A N 1
ATOM 765 C CA . ILE A 1 99 ? -0.889 -4.416 -18.024 1.00 61.09 99 ILE A CA 1
ATOM 766 C C . ILE A 1 99 ? -1.880 -3.353 -17.549 1.00 61.09 99 ILE A C 1
ATOM 768 O O . ILE A 1 99 ? -3.074 -3.630 -17.522 1.00 61.09 99 ILE A O 1
ATOM 772 N N . TRP A 1 100 ? -1.431 -2.132 -17.255 1.00 59.28 100 TRP A N 1
ATOM 773 C CA . TRP A 1 100 ? -2.286 -1.039 -16.781 1.00 59.28 100 TRP A CA 1
ATOM 774 C C . TRP A 1 100 ? -3.434 -0.721 -17.740 1.00 59.28 100 TRP A C 1
ATOM 776 O O . TRP A 1 100 ? -4.572 -0.559 -17.302 1.00 59.28 100 TRP A O 1
ATOM 786 N N . SER A 1 101 ? -3.151 -0.676 -19.040 1.00 60.41 101 SER A N 1
ATOM 787 C CA . SER A 1 101 ? -4.143 -0.342 -20.063 1.00 60.41 101 SER A CA 1
ATOM 788 C C . SER A 1 101 ? -5.227 -1.405 -20.239 1.00 60.41 101 SER A C 1
ATOM 790 O O . SER A 1 101 ? -6.394 -1.052 -20.376 1.00 60.41 101 SER A O 1
ATOM 792 N N . ILE A 1 102 ? -4.880 -2.694 -20.171 1.00 56.38 102 ILE A N 1
ATOM 793 C CA . ILE A 1 102 ? -5.849 -3.794 -20.314 1.00 56.38 102 ILE A CA 1
ATOM 794 C C . ILE A 1 102 ? -6.630 -4.012 -19.018 1.00 56.38 102 ILE A C 1
ATOM 796 O O . ILE A 1 102 ? -7.849 -4.187 -19.009 1.00 56.38 102 ILE A O 1
ATOM 800 N N . THR A 1 103 ? -5.914 -4.057 -17.904 1.00 51.69 103 THR A N 1
ATOM 801 C CA . THR A 1 103 ? -6.471 -4.559 -16.648 1.00 51.69 103 THR A CA 1
ATOM 802 C C . THR A 1 103 ? -7.162 -3.467 -15.843 1.00 51.69 103 THR A C 1
ATOM 804 O O . THR A 1 103 ? -8.064 -3.771 -15.065 1.00 51.69 103 THR A O 1
ATOM 807 N N . GLY A 1 104 ? -6.765 -2.202 -16.022 1.00 50.19 104 GLY A N 1
ATOM 808 C CA . GLY A 1 104 ? -7.193 -1.103 -15.168 1.00 50.19 104 GLY A CA 1
ATOM 809 C C . GLY A 1 104 ? -6.838 -1.318 -13.695 1.00 50.19 104 GLY A C 1
ATOM 810 O O . GLY A 1 104 ? -7.583 -0.817 -12.854 1.00 50.19 104 GLY A O 1
ATOM 811 N N . ILE A 1 105 ? -5.793 -2.101 -13.355 1.00 46.03 105 ILE A N 1
ATOM 812 C CA . ILE A 1 105 ? -5.505 -2.409 -11.942 1.00 46.03 105 ILE A CA 1
ATOM 813 C C . ILE A 1 105 ? -5.306 -1.137 -11.152 1.00 46.03 105 ILE A C 1
ATOM 815 O O . ILE A 1 105 ? -4.492 -0.285 -11.485 1.00 46.03 105 ILE A O 1
ATOM 819 N N . GLY A 1 106 ? -6.102 -1.037 -10.092 1.00 47.50 106 GLY A N 1
ATOM 820 C CA . GLY A 1 106 ? -6.258 0.197 -9.373 1.00 47.50 106 GLY A CA 1
ATOM 821 C C . GLY A 1 106 ? -7.295 1.106 -10.008 1.00 47.50 106 GLY A C 1
ATOM 822 O O . GLY A 1 106 ? -7.090 2.292 -10.030 1.00 47.50 106 GLY A O 1
ATOM 823 N N . THR A 1 107 ? -8.413 0.611 -10.516 1.00 45.22 107 THR A N 1
ATOM 824 C CA . THR A 1 107 ? -9.638 1.407 -10.679 1.00 45.22 107 THR A CA 1
ATOM 825 C C . THR A 1 107 ? -10.722 0.647 -9.931 1.00 45.22 107 THR A C 1
ATOM 827 O O . THR A 1 107 ? -10.859 -0.563 -10.095 1.00 45.22 107 THR A O 1
ATOM 830 N N . ALA A 1 108 ? -11.419 1.295 -9.002 1.00 49.41 108 ALA A N 1
ATOM 831 C CA . ALA A 1 108 ? -12.529 0.652 -8.299 1.00 49.41 108 ALA A CA 1
ATOM 832 C C . ALA A 1 108 ? -13.846 0.813 -9.093 1.00 49.41 108 ALA A C 1
ATOM 834 O O . ALA A 1 108 ? -13.921 1.665 -9.979 1.00 49.41 108 ALA A O 1
ATOM 835 N N . PRO A 1 109 ? -14.895 0.023 -8.782 1.00 47.41 109 PRO A N 1
ATOM 836 C CA . PRO A 1 109 ? -14.999 -1.031 -7.788 1.00 47.41 109 PRO A CA 1
ATOM 837 C C . PRO A 1 109 ? -15.111 -2.455 -8.362 1.00 47.41 109 PRO A C 1
ATOM 839 O O . PRO A 1 109 ? -15.229 -3.380 -7.572 1.00 47.41 109 PRO A O 1
ATOM 842 N N . GLU A 1 110 ? -15.022 -2.680 -9.672 1.00 47.00 110 GLU A N 1
ATOM 843 C CA . GLU A 1 110 ? -15.234 -4.017 -10.267 1.00 47.00 110 GLU A CA 1
ATOM 844 C C . GLU A 1 110 ? -13.940 -4.789 -10.527 1.00 47.00 110 GLU A C 1
ATOM 846 O O . GLU A 1 110 ? -13.736 -5.407 -11.572 1.00 47.00 110 GLU A O 1
ATOM 851 N N . PHE A 1 111 ? -13.019 -4.757 -9.568 1.00 53.41 111 PHE A N 1
ATOM 852 C CA . PHE A 1 111 ? -11.812 -5.553 -9.700 1.00 53.41 111 PHE A CA 1
ATOM 853 C C . PHE A 1 111 ? -12.106 -7.020 -9.374 1.00 53.41 111 PHE A C 1
ATOM 855 O O . PHE A 1 111 ? -12.353 -7.366 -8.222 1.00 53.41 111 PHE A O 1
ATOM 862 N N . ASN A 1 112 ? -12.056 -7.904 -10.379 1.00 56.00 112 ASN A N 1
ATOM 863 C CA . ASN A 1 112 ? -12.057 -9.348 -10.145 1.00 56.00 112 ASN A CA 1
ATOM 864 C C . ASN A 1 112 ? -10.807 -9.703 -9.322 1.00 56.00 112 ASN A C 1
ATOM 866 O O . ASN A 1 112 ? -9.694 -9.757 -9.857 1.00 56.00 112 ASN A O 1
ATOM 870 N N . HIS A 1 113 ? -11.001 -9.953 -8.025 1.00 61.38 113 HIS A N 1
ATOM 871 C CA . HIS A 1 113 ? -9.943 -10.304 -7.077 1.00 61.38 113 HIS A CA 1
ATOM 872 C C . HIS A 1 113 ? -9.061 -11.450 -7.595 1.00 61.38 113 HIS A C 1
ATOM 874 O O . HIS A 1 113 ? -7.842 -11.398 -7.457 1.00 61.38 113 HIS A O 1
ATOM 880 N N . SER A 1 114 ? -9.642 -12.431 -8.296 1.00 65.75 114 SER A N 1
ATOM 881 C CA . SER A 1 114 ? -8.891 -13.552 -8.874 1.00 65.75 114 SER A CA 1
ATOM 882 C C . SER A 1 114 ? -7.924 -13.125 -9.986 1.00 65.75 114 SER A C 1
ATOM 884 O O . SER A 1 114 ? -6.829 -13.673 -10.098 1.00 65.75 114 SER A O 1
ATOM 886 N N . GLY A 1 115 ? -8.295 -12.120 -10.785 1.00 66.69 115 GLY A N 1
ATOM 887 C CA . GLY A 1 115 ? -7.482 -11.611 -11.889 1.00 66.69 115 GLY A CA 1
ATOM 888 C C . GLY A 1 115 ? -6.274 -10.828 -11.387 1.00 66.69 115 GLY A C 1
ATOM 889 O O . GLY A 1 115 ? -5.151 -11.082 -11.821 1.00 66.69 115 GLY A O 1
ATOM 890 N N . ALA A 1 116 ? -6.492 -9.937 -10.416 1.00 64.38 116 ALA A N 1
ATOM 891 C CA . ALA A 1 116 ? -5.413 -9.200 -9.756 1.00 64.38 116 ALA A CA 1
ATOM 892 C C . ALA A 1 116 ? -4.444 -10.133 -9.024 1.00 64.38 116 ALA A C 1
ATOM 894 O O . ALA A 1 116 ? -3.235 -9.970 -9.158 1.00 64.38 116 ALA A O 1
ATOM 895 N N . ARG A 1 117 ? -4.958 -11.149 -8.317 1.00 68.94 117 ARG A N 1
ATOM 896 C CA . ARG A 1 117 ? -4.125 -12.155 -7.640 1.00 68.94 117 ARG A CA 1
ATOM 897 C C . ARG A 1 117 ? -3.262 -12.937 -8.624 1.00 68.94 117 ARG A C 1
ATOM 899 O O . ARG A 1 117 ? -2.047 -12.994 -8.464 1.00 68.94 117 ARG A O 1
ATOM 906 N N . ARG A 1 118 ? -3.854 -13.485 -9.693 1.00 73.69 118 ARG A N 1
ATOM 907 C CA . ARG A 1 118 ? -3.089 -14.195 -10.738 1.00 73.69 118 ARG A CA 1
ATOM 908 C C . ARG A 1 118 ? -1.998 -13.312 -11.323 1.00 73.69 118 ARG A C 1
ATOM 910 O O . ARG A 1 118 ? -0.868 -13.756 -11.498 1.00 73.69 118 ARG A O 1
ATOM 917 N N . LEU A 1 119 ? -2.327 -12.057 -11.592 1.00 69.81 119 LEU A N 1
ATOM 918 C CA . LEU A 1 119 ? -1.366 -11.123 -12.136 1.00 69.81 119 LEU A CA 1
ATOM 919 C C . LEU A 1 119 ? -0.263 -10.755 -11.141 1.00 69.81 119 LEU A C 1
ATOM 921 O O . LEU A 1 119 ? 0.885 -10.662 -11.551 1.00 69.81 119 LEU A O 1
ATOM 925 N N . ALA A 1 120 ? -0.566 -10.606 -9.853 1.00 70.56 120 ALA A N 1
ATOM 926 C CA . ALA A 1 120 ? 0.452 -10.402 -8.828 1.00 70.56 120 ALA A CA 1
ATOM 927 C C . ALA A 1 120 ? 1.485 -11.528 -8.811 1.00 70.56 120 ALA A C 1
ATOM 929 O O . ALA A 1 120 ? 2.682 -11.253 -8.790 1.00 70.56 120 ALA A O 1
ATOM 930 N N . HIS A 1 121 ? 1.035 -12.782 -8.890 1.00 75.81 121 HIS A N 1
ATOM 931 C CA . HIS A 1 121 ? 1.937 -13.927 -8.993 1.00 75.81 121 HIS A CA 1
ATOM 932 C C . HIS A 1 121 ? 2.758 -13.901 -10.287 1.00 75.81 121 HIS A C 1
ATOM 934 O O . HIS A 1 121 ? 3.955 -14.178 -10.252 1.00 75.81 121 HIS A O 1
ATOM 940 N N . ILE A 1 122 ? 2.152 -13.519 -11.418 1.00 75.88 122 ILE A N 1
ATOM 941 C CA . ILE A 1 122 ? 2.871 -13.353 -12.692 1.00 75.88 122 ILE A CA 1
ATOM 942 C C . ILE A 1 122 ? 3.930 -12.249 -12.581 1.00 75.88 122 ILE A C 1
ATOM 944 O O . ILE A 1 122 ? 5.051 -12.437 -13.044 1.00 75.88 122 ILE A O 1
ATOM 948 N N . VAL A 1 123 ? 3.612 -11.111 -11.959 1.00 72.19 123 VAL A N 1
ATOM 949 C CA . VAL A 1 123 ? 4.555 -9.999 -11.778 1.00 72.19 123 VAL A CA 1
ATOM 950 C C . VAL A 1 123 ? 5.676 -10.389 -10.818 1.00 72.19 123 VAL A C 1
ATOM 952 O O . VAL A 1 123 ? 6.835 -10.140 -11.139 1.00 72.19 123 VAL A O 1
ATOM 955 N N . ALA A 1 124 ? 5.374 -11.049 -9.696 1.00 72.94 124 ALA A N 1
ATOM 956 C CA . ALA A 1 124 ? 6.386 -11.585 -8.784 1.00 72.94 124 ALA A CA 1
ATOM 957 C C . ALA A 1 124 ? 7.343 -12.535 -9.523 1.00 72.94 124 ALA A C 1
ATOM 959 O O . ALA A 1 124 ? 8.561 -12.356 -9.475 1.00 72.94 124 ALA A O 1
ATOM 960 N N . TRP A 1 125 ? 6.788 -13.468 -10.302 1.00 76.50 125 TRP A N 1
ATOM 961 C CA . TRP A 1 125 ? 7.561 -14.388 -11.134 1.00 76.50 125 TRP A CA 1
ATOM 962 C C . TRP A 1 125 ? 8.409 -13.660 -12.188 1.00 76.50 125 TRP A C 1
ATOM 964 O O . TRP A 1 125 ? 9.582 -13.984 -12.362 1.00 76.50 125 TRP A O 1
ATOM 974 N N . LEU A 1 126 ? 7.863 -12.645 -12.865 1.00 71.69 126 LEU A N 1
ATOM 975 C CA . LEU A 1 126 ? 8.604 -11.828 -13.833 1.00 71.69 126 LEU A CA 1
ATOM 976 C C . LEU A 1 126 ? 9.751 -11.061 -13.166 1.00 71.69 126 LEU A C 1
ATOM 978 O O . LEU A 1 126 ? 10.845 -10.986 -13.725 1.00 71.69 126 LEU A O 1
ATOM 982 N N . VAL A 1 127 ? 9.525 -10.489 -11.982 1.00 69.75 127 VAL A N 1
ATOM 983 C CA . VAL A 1 127 ? 10.560 -9.785 -11.210 1.00 69.75 127 VAL A CA 1
ATOM 984 C C . VAL A 1 127 ? 11.685 -10.740 -10.817 1.00 69.75 127 VAL A C 1
ATOM 986 O O . VAL A 1 127 ? 12.857 -10.363 -10.920 1.00 69.75 127 VAL A O 1
ATOM 989 N N . ASP A 1 128 ? 11.345 -11.968 -10.426 1.00 70.38 128 ASP A N 1
ATOM 990 C CA . ASP A 1 128 ? 12.313 -13.021 -10.126 1.00 70.38 128 ASP A CA 1
ATOM 991 C C . ASP A 1 128 ? 13.098 -13.436 -11.373 1.00 70.38 128 ASP A C 1
ATOM 993 O O . ASP A 1 128 ? 14.330 -13.482 -11.339 1.00 70.38 128 ASP A O 1
ATOM 997 N N . TYR A 1 129 ? 12.402 -13.656 -12.491 1.00 68.38 129 TYR A N 1
ATOM 998 C CA . TYR A 1 129 ? 12.993 -14.044 -13.771 1.00 68.38 129 TYR A CA 1
ATOM 999 C C . TYR A 1 129 ? 13.951 -12.976 -14.330 1.00 68.38 129 TYR A C 1
ATOM 1001 O O . TYR A 1 129 ? 15.018 -13.304 -14.844 1.00 68.38 129 TYR A O 1
ATOM 1009 N N . LEU A 1 130 ? 13.598 -11.692 -14.201 1.00 65.69 130 LEU A N 1
ATOM 1010 C CA . LEU A 1 130 ? 14.368 -10.540 -14.700 1.00 65.69 130 LEU A CA 1
ATOM 1011 C C . LEU A 1 130 ? 15.338 -9.952 -13.659 1.00 65.69 130 LEU A C 1
ATOM 1013 O O . LEU A 1 130 ? 15.882 -8.852 -13.839 1.00 65.69 130 LEU A O 1
ATOM 1017 N N . GLY A 1 131 ? 15.498 -10.600 -12.506 1.00 62.81 131 GLY A N 1
ATOM 1018 C CA . GLY A 1 131 ? 16.451 -10.196 -11.481 1.00 62.81 131 GLY A CA 1
ATOM 1019 C C . GLY A 1 131 ? 17.901 -10.478 -11.908 1.00 62.81 131 GLY A C 1
ATOM 1020 O O . GLY A 1 131 ? 18.144 -11.446 -12.619 1.00 62.81 131 GLY A O 1
ATOM 1021 N N . PRO A 1 132 ? 18.897 -9.704 -11.426 1.00 54.31 132 PRO A N 1
ATOM 1022 C CA . PRO A 1 132 ? 20.325 -9.881 -11.754 1.00 54.31 132 PRO A CA 1
ATOM 1023 C C . PRO A 1 132 ? 20.943 -11.223 -11.301 1.00 54.31 132 PRO A C 1
ATOM 1025 O O . PRO A 1 132 ? 22.139 -11.441 -11.456 1.00 54.31 132 PRO A O 1
ATOM 1028 N N . ARG A 1 133 ? 20.138 -12.136 -10.752 1.00 52.28 133 ARG A N 1
ATOM 1029 C CA . ARG A 1 133 ? 20.505 -13.514 -10.425 1.00 52.28 133 ARG A CA 1
ATOM 1030 C C . ARG A 1 133 ? 19.516 -14.446 -11.110 1.00 52.28 133 ARG A C 1
ATOM 1032 O O . ARG A 1 133 ? 18.577 -14.938 -10.489 1.00 52.28 133 ARG A O 1
ATOM 1039 N N . GLY A 1 134 ? 19.718 -14.649 -12.407 1.00 45.06 134 GLY A N 1
ATOM 1040 C CA . GLY A 1 134 ? 19.113 -15.779 -13.094 1.00 45.06 134 GLY A CA 1
ATOM 1041 C C . GLY A 1 134 ? 19.532 -17.072 -12.389 1.00 45.06 134 GLY A C 1
ATOM 1042 O O . GLY A 1 134 ? 20.721 -17.298 -12.187 1.00 45.06 134 GLY A O 1
ATOM 1043 N N . ARG A 1 135 ? 18.539 -17.903 -12.057 1.00 46.97 135 ARG A N 1
ATOM 1044 C CA . ARG A 1 135 ? 18.639 -19.269 -11.509 1.00 46.97 135 ARG A CA 1
ATOM 1045 C C . ARG A 1 135 ? 18.994 -19.383 -10.005 1.00 46.97 135 ARG A C 1
ATOM 1047 O O . ARG A 1 135 ? 20.133 -19.255 -9.580 1.00 46.97 135 ARG A O 1
ATOM 1054 N N . SER A 1 136 ? 17.972 -19.778 -9.238 1.00 53.41 136 SER A N 1
ATOM 1055 C CA . SER A 1 136 ? 18.011 -20.718 -8.097 1.00 53.41 136 SER A CA 1
ATOM 1056 C C . SER A 1 136 ? 18.255 -20.273 -6.647 1.00 53.41 136 SER A C 1
ATOM 1058 O O . SER A 1 136 ? 18.009 -21.099 -5.779 1.00 53.41 136 SER A O 1
ATOM 1060 N N . ALA A 1 137 ? 18.660 -19.043 -6.311 1.00 71.12 137 ALA A N 1
ATOM 1061 C CA . ALA A 1 137 ? 18.939 -18.737 -4.892 1.00 71.12 137 ALA A CA 1
ATOM 1062 C C . ALA A 1 137 ? 17.712 -18.271 -4.078 1.00 71.12 137 ALA A C 1
ATOM 1064 O O . ALA A 1 137 ? 17.531 -18.710 -2.946 1.00 71.12 137 ALA A O 1
ATOM 1065 N N . SER A 1 138 ? 16.861 -17.392 -4.620 1.00 77.06 138 SER A N 1
ATOM 1066 C CA . SER A 1 138 ? 15.733 -16.809 -3.876 1.00 77.06 138 SER A CA 1
ATOM 1067 C C . SER A 1 138 ? 14.582 -16.347 -4.772 1.00 77.06 138 SER A C 1
ATOM 1069 O O . SER A 1 138 ? 14.787 -15.964 -5.931 1.00 77.06 138 SER A O 1
ATOM 1071 N N . ARG A 1 139 ? 13.368 -16.359 -4.222 1.00 83.50 139 ARG A N 1
ATOM 1072 C CA . ARG A 1 139 ? 12.113 -16.005 -4.895 1.00 83.50 139 ARG A CA 1
ATOM 1073 C C . ARG A 1 139 ? 11.275 -15.037 -4.062 1.00 83.50 139 ARG A C 1
ATOM 1075 O O . ARG A 1 139 ? 11.433 -14.970 -2.840 1.00 83.50 139 ARG A O 1
ATOM 1082 N N . LEU A 1 140 ? 10.389 -14.308 -4.730 1.00 82.88 140 LEU A N 1
ATOM 1083 C CA . LEU A 1 140 ? 9.335 -13.530 -4.095 1.00 82.88 140 LEU A CA 1
ATOM 1084 C C . LEU A 1 140 ? 8.080 -14.384 -3.962 1.00 82.88 140 LEU A C 1
ATOM 1086 O O . LEU A 1 140 ? 7.583 -14.965 -4.925 1.00 82.88 140 LEU A O 1
ATOM 1090 N N . GLU A 1 141 ? 7.560 -14.442 -2.751 1.00 84.81 141 GLU A N 1
ATOM 1091 C CA . GLU A 1 141 ? 6.352 -15.168 -2.413 1.00 84.81 141 GLU A CA 1
ATOM 1092 C C . GLU A 1 141 ? 5.265 -14.177 -2.024 1.00 84.81 141 GLU A C 1
ATOM 1094 O O . GLU A 1 141 ? 5.527 -13.226 -1.290 1.00 84.81 141 GLU A O 1
ATOM 1099 N N . VAL A 1 142 ? 4.062 -14.391 -2.552 1.00 85.06 142 VAL A N 1
ATOM 1100 C CA . VAL A 1 142 ? 2.897 -13.544 -2.303 1.00 85.06 142 VAL A CA 1
ATOM 1101 C C . VAL A 1 142 ? 1.805 -14.412 -1.697 1.00 85.06 142 VAL A C 1
ATOM 1103 O O . VAL A 1 142 ? 1.466 -15.438 -2.289 1.00 85.06 142 VAL A O 1
ATOM 1106 N N . THR A 1 143 ? 1.257 -14.016 -0.552 1.00 86.19 143 THR A N 1
ATOM 1107 C CA . THR A 1 143 ? 0.119 -14.700 0.083 1.00 86.19 143 THR A CA 1
ATOM 1108 C C . THR A 1 143 ? -0.999 -13.710 0.395 1.00 86.19 143 THR A C 1
ATOM 1110 O O . THR A 1 143 ? -0.746 -12.537 0.670 1.00 86.19 143 THR A O 1
ATOM 1113 N N . ASP A 1 144 ? -2.243 -14.175 0.297 1.00 85.94 144 ASP A N 1
ATOM 1114 C CA . ASP A 1 144 ? -3.432 -13.388 0.630 1.00 85.94 144 ASP A CA 1
ATOM 1115 C C . ASP A 1 144 ? -3.680 -13.409 2.148 1.00 85.94 144 ASP A C 1
ATOM 1117 O O . ASP A 1 144 ? -3.450 -14.422 2.807 1.00 85.94 144 ASP A O 1
ATOM 1121 N N . GLU A 1 145 ? -4.211 -12.312 2.678 1.00 89.31 145 GLU A N 1
ATOM 1122 C CA . GLU A 1 145 ? -4.661 -12.168 4.063 1.00 89.31 145 GLU A CA 1
ATOM 1123 C C . GLU A 1 145 ? -5.994 -11.413 4.084 1.00 89.31 145 GLU A C 1
ATOM 1125 O O . GLU A 1 145 ? -6.160 -10.412 3.381 1.00 89.31 145 GLU A O 1
ATOM 1130 N N . THR A 1 146 ? -6.934 -11.846 4.922 1.00 91.50 146 THR A N 1
ATOM 1131 C CA . THR A 1 146 ? -8.189 -11.119 5.145 1.00 91.50 146 THR A CA 1
ATOM 1132 C C . THR A 1 146 ? -8.143 -10.463 6.520 1.00 91.50 146 THR A C 1
ATOM 1134 O O . THR A 1 146 ? -8.074 -11.124 7.552 1.00 91.50 146 THR A O 1
ATOM 1137 N N . ILE A 1 147 ? -8.211 -9.137 6.540 1.00 93.06 147 ILE A N 1
ATOM 1138 C CA . ILE A 1 147 ? -8.119 -8.320 7.746 1.00 93.06 147 ILE A CA 1
ATOM 1139 C C . ILE A 1 147 ? -9.521 -8.004 8.272 1.00 93.06 147 ILE A C 1
ATOM 1141 O O . ILE A 1 147 ? -10.399 -7.553 7.527 1.00 93.06 147 ILE A O 1
ATOM 1145 N N . ALA A 1 148 ? -9.706 -8.194 9.578 1.00 94.38 148 ALA A N 1
ATOM 1146 C CA . ALA A 1 148 ? -10.889 -7.745 10.300 1.00 94.38 148 ALA A CA 1
ATOM 1147 C C . ALA A 1 148 ? -11.001 -6.205 10.310 1.00 94.38 148 ALA A C 1
ATOM 1149 O O . ALA A 1 148 ? -9.982 -5.515 10.256 1.00 94.38 148 ALA A O 1
ATOM 1150 N N . PRO A 1 149 ? -12.217 -5.643 10.405 1.00 94.31 149 PRO A N 1
ATOM 1151 C CA . PRO A 1 149 ? -12.397 -4.198 10.460 1.00 94.31 149 PRO A CA 1
ATOM 1152 C C . PRO A 1 149 ? -11.736 -3.561 11.692 1.00 94.31 149 PRO A C 1
ATOM 1154 O O . PRO A 1 149 ? -11.512 -4.220 12.707 1.00 94.31 149 PRO A O 1
ATOM 1157 N N . PHE A 1 150 ? -11.451 -2.256 11.619 1.00 94.50 150 PHE A N 1
ATOM 1158 C CA . PHE A 1 150 ? -10.852 -1.533 12.742 1.00 94.50 150 PHE A CA 1
ATOM 1159 C C . PHE A 1 150 ? -11.791 -1.530 13.970 1.00 94.50 150 PHE A C 1
ATOM 1161 O O . PHE A 1 150 ? -12.968 -1.193 13.797 1.00 94.50 150 PHE A O 1
ATOM 1168 N N . PRO A 1 151 ? -11.305 -1.870 15.185 1.00 91.75 151 PRO A N 1
ATOM 1169 C CA . PRO A 1 151 ? -12.164 -2.058 16.354 1.00 91.75 151 PRO A CA 1
ATOM 1170 C C . PRO A 1 151 ? -12.966 -0.814 16.742 1.00 91.75 151 PRO A C 1
ATOM 1172 O O . PRO A 1 151 ? -12.467 0.317 16.688 1.00 91.75 151 PRO A O 1
ATOM 1175 N N . ASP A 1 152 ? -14.214 -1.017 17.164 1.00 90.62 152 ASP A N 1
ATOM 1176 C CA . ASP A 1 152 ? -15.143 0.080 17.429 1.00 90.62 152 ASP A CA 1
ATOM 1177 C C . ASP A 1 152 ? -14.737 0.926 18.638 1.00 90.62 152 ASP A C 1
ATOM 1179 O O . ASP A 1 152 ? -14.836 2.153 18.600 1.00 90.62 152 ASP A O 1
ATOM 1183 N N . GLU A 1 153 ? -14.196 0.285 19.669 1.00 88.75 153 GLU A N 1
ATOM 1184 C CA . GLU A 1 153 ? -13.720 0.903 20.904 1.00 88.75 153 GLU A CA 1
ATOM 1185 C C . GLU A 1 153 ? -12.504 1.822 20.717 1.00 88.75 153 GLU A C 1
ATOM 1187 O O . GLU A 1 153 ? -12.210 2.647 21.586 1.00 88.75 153 GLU A O 1
ATOM 1192 N N . LEU A 1 154 ? -11.807 1.700 19.585 1.00 89.75 154 LEU A N 1
ATOM 1193 C CA . LEU A 1 154 ? -10.643 2.515 19.243 1.00 89.75 154 LEU A CA 1
ATOM 1194 C C . LEU A 1 154 ? -10.989 3.685 18.321 1.00 89.75 154 LEU A C 1
ATOM 1196 O O . LEU A 1 154 ? -10.096 4.447 17.945 1.00 89.75 154 LEU A O 1
ATOM 1200 N N . ASN A 1 155 ? -12.264 3.851 17.959 1.00 89.31 155 ASN A N 1
ATOM 1201 C CA . ASN A 1 155 ? -12.715 4.959 17.130 1.00 89.31 155 ASN A CA 1
ATOM 1202 C C . ASN A 1 155 ? -12.867 6.253 17.934 1.00 89.31 155 ASN A C 1
ATOM 1204 O O . ASN A 1 155 ? -13.607 6.322 18.915 1.00 89.31 155 ASN A O 1
ATOM 1208 N N . VAL A 1 156 ? -12.202 7.312 17.475 1.00 88.06 156 VAL A N 1
ATOM 1209 C CA . VAL A 1 156 ? -12.284 8.659 18.049 1.00 88.06 156 VAL A CA 1
ATOM 1210 C C . VAL A 1 156 ? -12.630 9.692 16.976 1.00 88.06 156 VAL A C 1
ATOM 1212 O O . VAL A 1 156 ? -12.295 9.541 15.802 1.00 88.06 156 VAL A O 1
ATOM 1215 N N . GLY A 1 157 ? -13.318 10.766 17.372 1.00 87.94 157 GLY A N 1
ATOM 1216 C CA . GLY A 1 157 ? -13.708 11.844 16.458 1.00 87.94 157 GLY A CA 1
ATOM 1217 C C . GLY A 1 157 ? -14.613 11.357 15.321 1.00 87.94 157 GLY A C 1
ATOM 1218 O O . GLY A 1 157 ? -15.572 10.625 15.557 1.00 87.94 157 GLY A O 1
ATOM 1219 N N . ILE A 1 158 ? -14.297 11.746 14.079 1.00 87.44 158 ILE A N 1
ATOM 1220 C CA . ILE A 1 158 ? -15.100 11.404 12.890 1.00 87.44 158 ILE A CA 1
ATOM 1221 C C . ILE A 1 158 ? -15.213 9.889 12.649 1.00 87.44 158 ILE A C 1
ATOM 1223 O O . ILE A 1 158 ? -16.196 9.423 12.079 1.00 87.44 158 ILE A O 1
ATOM 1227 N N . PHE A 1 159 ? -14.241 9.112 13.127 1.00 89.06 159 PHE A N 1
ATOM 1228 C CA . PHE A 1 159 ? -14.195 7.659 12.969 1.00 89.06 159 PHE A CA 1
ATOM 1229 C C . PHE A 1 159 ? -15.222 6.923 13.844 1.00 89.06 159 PHE A C 1
ATOM 1231 O O . PHE A 1 159 ? -15.555 5.771 13.570 1.00 89.06 159 PHE A O 1
ATOM 1238 N N . ALA A 1 160 ? -15.761 7.588 14.874 1.00 87.69 160 ALA A N 1
ATOM 1239 C CA . ALA A 1 160 ? -16.817 7.050 15.734 1.00 87.69 160 ALA A CA 1
ATOM 1240 C C . ALA A 1 160 ? -18.218 7.127 15.097 1.00 87.69 160 ALA A C 1
ATOM 1242 O O . ALA A 1 160 ? -19.196 6.691 15.706 1.00 87.69 160 ALA A O 1
ATOM 1243 N N . ASN A 1 161 ? -18.335 7.678 13.883 1.00 87.25 161 ASN A N 1
ATOM 1244 C CA . ASN A 1 161 ? -19.597 7.702 13.158 1.00 87.25 161 ASN A CA 1
ATOM 1245 C C . ASN A 1 161 ? -20.065 6.265 12.839 1.00 87.25 161 ASN A C 1
ATOM 1247 O O . ASN A 1 161 ? -19.352 5.496 12.193 1.00 87.25 161 ASN A O 1
ATOM 1251 N N . LYS A 1 162 ? -21.276 5.922 13.295 1.00 84.94 162 LYS A N 1
ATOM 1252 C CA . LYS A 1 162 ? -21.897 4.597 13.134 1.00 84.94 162 LYS A CA 1
ATOM 1253 C C . LYS A 1 162 ? -22.323 4.297 11.697 1.00 84.94 162 LYS A C 1
ATOM 1255 O O . LYS A 1 162 ? -22.453 3.130 11.348 1.00 84.94 162 LYS A O 1
ATOM 1260 N N . ASP A 1 163 ? -22.483 5.326 10.870 1.00 85.88 163 ASP A N 1
ATOM 1261 C CA . ASP A 1 163 ? -22.872 5.180 9.464 1.00 85.88 163 ASP A CA 1
ATOM 1262 C C . ASP A 1 163 ? -21.689 4.760 8.573 1.00 85.88 163 ASP A C 1
ATOM 1264 O O . ASP A 1 163 ? -21.859 4.455 7.391 1.00 85.88 163 ASP A O 1
ATOM 1268 N N . LEU A 1 164 ? -20.466 4.742 9.117 1.00 86.44 164 LEU A N 1
ATOM 1269 C CA . LEU A 1 164 ? -19.289 4.294 8.383 1.00 86.44 164 LEU A CA 1
ATOM 1270 C C . LEU A 1 164 ? -19.329 2.777 8.204 1.00 86.44 164 LEU A C 1
ATOM 1272 O O . LEU A 1 164 ? -19.227 2.013 9.161 1.00 86.44 164 LEU A O 1
ATOM 1276 N N . HIS A 1 165 ? -19.398 2.336 6.951 1.00 86.50 165 HIS A N 1
ATOM 1277 C CA . HIS A 1 165 ? -19.298 0.923 6.612 1.00 86.50 165 HIS A CA 1
ATOM 1278 C C . HIS A 1 165 ? -17.881 0.390 6.898 1.00 86.50 165 HIS A C 1
ATOM 1280 O O . HIS A 1 165 ? -16.890 0.935 6.396 1.00 86.50 165 HIS A O 1
ATOM 1286 N N . LYS A 1 166 ? -17.776 -0.701 7.665 1.00 88.00 166 LYS A N 1
ATOM 1287 C CA . LYS A 1 166 ? -16.513 -1.320 8.112 1.00 88.00 166 LYS A CA 1
ATOM 1288 C C . LYS A 1 166 ? -16.469 -2.810 7.724 1.00 88.00 166 LYS A C 1
ATOM 1290 O O . LYS A 1 166 ? -16.700 -3.666 8.573 1.00 88.00 166 LYS A O 1
ATOM 1295 N N . PRO A 1 167 ? -16.246 -3.141 6.440 1.00 89.31 167 PRO A N 1
ATOM 1296 C CA . PRO A 1 167 ? -16.121 -4.520 5.990 1.00 89.31 167 PRO A CA 1
ATOM 1297 C C . PRO A 1 167 ? -14.737 -5.086 6.322 1.00 89.31 167 PRO A C 1
ATOM 1299 O O . PRO A 1 167 ? -13.809 -4.347 6.656 1.00 89.31 167 PRO A O 1
ATOM 1302 N N . HIS A 1 168 ? -14.591 -6.399 6.158 1.00 90.94 168 HIS A N 1
ATOM 1303 C CA . HIS A 1 168 ? -13.271 -7.012 6.054 1.00 90.94 168 HIS A CA 1
ATOM 1304 C C . HIS A 1 168 ? -12.548 -6.460 4.822 1.00 90.94 168 HIS A C 1
ATOM 1306 O O . HIS A 1 168 ? -13.181 -6.169 3.799 1.00 90.94 168 HIS A O 1
ATOM 1312 N N . ILE A 1 169 ? -11.231 -6.318 4.921 1.00 89.62 169 ILE A N 1
ATOM 1313 C CA . ILE A 1 169 ? -10.396 -5.836 3.820 1.00 89.62 169 ILE A CA 1
ATOM 1314 C C . ILE A 1 169 ? -9.361 -6.890 3.450 1.00 89.62 169 ILE A C 1
ATOM 1316 O O . ILE A 1 169 ? -8.820 -7.586 4.300 1.00 89.62 169 ILE A O 1
ATOM 1320 N N . GLU A 1 170 ? -9.075 -6.994 2.162 1.00 89.00 170 GLU A N 1
ATOM 1321 C CA . GLU A 1 170 ? -8.053 -7.903 1.653 1.00 89.00 170 GLU A CA 1
ATOM 1322 C C . GLU A 1 170 ? -6.676 -7.244 1.748 1.00 89.00 170 GLU A C 1
ATOM 1324 O O . GLU A 1 170 ? -6.527 -6.048 1.485 1.00 89.00 170 GLU A O 1
ATOM 1329 N N . ALA A 1 171 ? -5.658 -8.029 2.056 1.00 90.38 171 ALA A N 1
ATOM 1330 C CA . ALA A 1 171 ? -4.265 -7.624 2.068 1.00 90.38 171 ALA A CA 1
ATOM 1331 C C . ALA A 1 171 ? -3.374 -8.725 1.518 1.00 90.38 171 ALA A C 1
ATOM 1333 O O . ALA A 1 171 ? -3.799 -9.859 1.311 1.00 90.38 171 ALA A O 1
ATOM 1334 N N . LEU A 1 172 ? -2.134 -8.346 1.228 1.00 88.62 172 LEU A N 1
ATOM 1335 C CA . LEU A 1 172 ? -1.148 -9.235 0.643 1.00 88.62 172 LEU A CA 1
ATOM 1336 C C . LEU A 1 172 ? 0.130 -9.160 1.456 1.00 88.62 172 LEU A C 1
ATOM 1338 O O . LEU A 1 172 ? 0.624 -8.069 1.753 1.00 88.62 172 LEU A O 1
ATOM 1342 N N . TRP A 1 173 ? 0.683 -10.320 1.760 1.00 90.88 173 TRP A N 1
ATOM 1343 C CA . TRP A 1 173 ? 2.045 -10.442 2.235 1.00 90.88 173 TRP A CA 1
ATOM 1344 C C . TRP A 1 173 ? 2.981 -10.634 1.054 1.00 90.88 173 TRP A C 1
ATOM 1346 O O . TRP A 1 173 ? 2.673 -11.378 0.124 1.00 90.88 173 TRP A O 1
ATOM 1356 N N . LEU A 1 174 ? 4.140 -9.985 1.105 1.00 88.50 174 LEU A N 1
ATOM 1357 C CA . LEU A 1 174 ? 5.271 -10.298 0.248 1.00 88.50 174 LEU A CA 1
ATOM 1358 C C . LEU A 1 174 ? 6.459 -10.715 1.104 1.00 88.50 174 LEU A C 1
ATOM 1360 O O . LEU A 1 174 ? 6.929 -9.956 1.961 1.00 88.50 174 LEU A O 1
ATOM 1364 N N . HIS A 1 175 ? 6.982 -11.895 0.799 1.00 86.44 175 HIS A N 1
ATOM 1365 C CA . HIS A 1 175 ? 8.169 -12.456 1.422 1.00 86.44 175 HIS A CA 1
ATOM 1366 C C . HIS A 1 175 ? 9.263 -12.665 0.385 1.00 86.44 175 HIS A C 1
ATOM 1368 O O . HIS A 1 175 ? 9.013 -13.115 -0.731 1.00 86.44 175 HIS A O 1
ATOM 1374 N N . HIS A 1 176 ? 10.500 -12.377 0.770 1.00 86.12 176 HIS A N 1
ATOM 1375 C CA . HIS A 1 176 ? 11.670 -12.806 0.022 1.00 86.12 176 HIS A CA 1
ATOM 1376 C C . HIS A 1 176 ? 12.218 -14.052 0.704 1.00 86.12 176 HIS A C 1
ATOM 1378 O O . HIS A 1 176 ? 12.626 -13.996 1.861 1.00 86.12 176 HIS A O 1
ATOM 1384 N N . VAL A 1 177 ? 12.186 -15.188 0.013 1.00 82.56 177 VAL A N 1
ATOM 1385 C CA . VAL A 1 177 ? 12.550 -16.496 0.579 1.00 82.56 177 VAL A CA 1
ATOM 1386 C C . VAL A 1 177 ? 13.606 -17.168 -0.285 1.00 82.56 177 VAL A C 1
ATOM 1388 O O . VAL A 1 177 ? 13.645 -16.957 -1.499 1.00 82.56 177 VAL A O 1
ATOM 1391 N N . LEU A 1 178 ? 14.478 -17.983 0.313 1.00 81.06 178 LEU A N 1
ATOM 1392 C CA . LEU A 1 178 ? 15.329 -18.874 -0.481 1.00 81.06 178 LEU A CA 1
ATOM 1393 C C . LEU A 1 178 ? 14.470 -19.898 -1.236 1.00 81.06 178 LEU A C 1
ATOM 1395 O O . LEU A 1 178 ? 13.414 -20.300 -0.750 1.00 81.06 178 LEU A O 1
ATOM 1399 N N . ALA A 1 179 ? 14.919 -20.317 -2.420 1.00 72.12 179 ALA A N 1
ATOM 1400 C CA . ALA A 1 179 ? 14.134 -21.175 -3.314 1.00 72.12 179 ALA A CA 1
ATOM 1401 C C . ALA A 1 179 ? 13.720 -22.521 -2.679 1.00 72.12 179 ALA A C 1
ATOM 1403 O O . ALA A 1 179 ? 12.638 -23.021 -2.982 1.00 72.12 179 ALA A O 1
ATOM 1404 N N . ASP A 1 180 ? 14.544 -23.048 -1.769 1.00 68.56 180 ASP A N 1
ATOM 1405 C CA . ASP A 1 180 ? 14.338 -24.337 -1.096 1.00 68.56 180 ASP A CA 1
ATOM 1406 C C . ASP A 1 180 ? 13.598 -24.214 0.254 1.00 68.56 180 ASP A C 1
ATOM 1408 O O . ASP A 1 180 ? 13.350 -25.212 0.934 1.00 68.56 180 ASP A O 1
ATOM 1412 N N . SER A 1 181 ? 13.244 -22.993 0.673 1.00 65.38 181 SER A N 1
ATOM 1413 C CA . SER A 1 181 ? 12.506 -22.760 1.917 1.00 65.38 181 SER A CA 1
ATOM 1414 C C . SER A 1 181 ? 10.998 -22.951 1.700 1.00 65.38 181 SER A C 1
ATOM 1416 O O . SER A 1 181 ? 10.450 -22.440 0.721 1.00 65.38 181 SER A O 1
ATOM 1418 N N . PRO A 1 182 ? 10.288 -23.645 2.610 1.00 58.31 182 PRO A N 1
ATOM 1419 C CA . PRO A 1 182 ? 8.844 -23.773 2.508 1.00 58.31 182 PRO A CA 1
ATOM 1420 C C . PRO A 1 182 ? 8.141 -22.429 2.702 1.00 58.31 182 PRO A C 1
ATOM 1422 O O . PRO A 1 182 ? 8.544 -21.604 3.524 1.00 58.31 182 PRO A O 1
ATOM 1425 N N . VAL A 1 183 ? 7.052 -22.283 1.950 1.00 55.25 183 VAL A N 1
ATOM 1426 C CA . VAL A 1 183 ? 6.071 -21.195 2.018 1.00 55.25 183 VAL A CA 1
ATOM 1427 C C . VAL A 1 183 ? 5.603 -21.077 3.466 1.00 55.25 183 VAL A C 1
ATOM 1429 O O . VAL A 1 183 ? 4.960 -21.996 3.976 1.00 55.25 183 VAL A O 1
ATOM 1432 N N . THR A 1 184 ? 5.965 -20.001 4.162 1.00 53.44 184 THR A N 1
ATOM 1433 C CA . THR A 1 184 ? 5.472 -19.765 5.527 1.00 53.44 184 THR A CA 1
ATOM 1434 C C . THR A 1 184 ? 4.426 -18.669 5.440 1.00 53.44 184 THR A C 1
ATOM 1436 O O . THR A 1 184 ? 4.741 -17.547 5.063 1.00 53.44 184 THR A O 1
ATOM 1439 N N . THR A 1 185 ? 3.172 -19.003 5.745 1.00 48.78 185 THR A N 1
ATOM 1440 C CA . THR A 1 185 ? 2.000 -18.178 5.411 1.00 48.78 185 THR A CA 1
ATOM 1441 C C . THR A 1 185 ? 1.807 -16.941 6.287 1.00 48.78 185 THR A C 1
ATOM 1443 O O . THR A 1 185 ? 0.971 -16.110 5.963 1.00 48.78 185 THR A O 1
ATOM 1446 N N . SER A 1 186 ? 2.567 -16.772 7.365 1.00 50.91 186 SER A N 1
ATOM 1447 C CA . SER A 1 186 ? 2.645 -15.518 8.115 1.00 50.91 186 SER A CA 1
ATOM 1448 C C . SER A 1 186 ? 3.842 -15.588 9.067 1.00 50.91 186 SER A C 1
ATOM 1450 O O . SER A 1 186 ? 4.082 -16.644 9.659 1.00 50.91 186 SER A O 1
ATOM 1452 N N . PRO A 1 187 ? 4.602 -14.504 9.294 1.00 51.00 187 PRO A N 1
ATOM 1453 C CA . PRO A 1 187 ? 5.723 -14.530 10.234 1.00 51.00 187 PRO A CA 1
ATOM 1454 C C . PRO A 1 187 ? 5.291 -14.824 11.678 1.00 51.00 187 PRO A C 1
ATOM 1456 O O . PRO A 1 187 ? 6.123 -15.217 12.494 1.00 51.00 187 PRO A O 1
ATOM 1459 N N . SER A 1 188 ? 4.004 -14.686 12.016 1.00 49.09 188 SER A N 1
ATOM 1460 C CA . SER A 1 188 ? 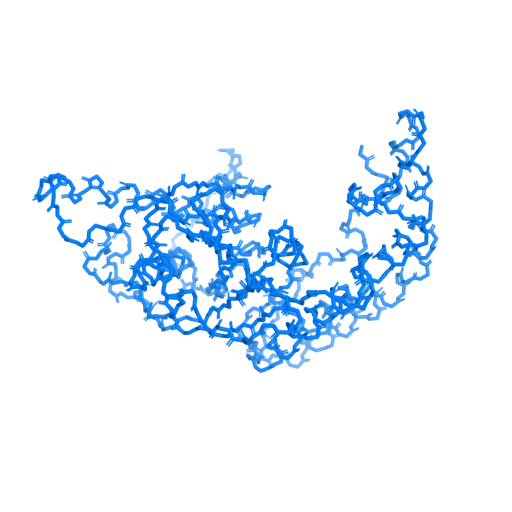3.478 -15.047 13.338 1.00 49.09 188 SER A CA 1
ATOM 1461 C C . SER A 1 188 ? 3.603 -16.545 13.651 1.00 49.09 188 SER A C 1
ATOM 1463 O O . SER A 1 188 ? 3.769 -16.899 14.816 1.00 49.09 188 SER A O 1
ATOM 1465 N N . SER A 1 189 ? 3.621 -17.425 12.641 1.00 47.41 189 SER A N 1
ATOM 1466 C CA . SER A 1 189 ? 3.750 -18.878 12.834 1.00 47.41 189 SER A CA 1
ATOM 1467 C C . SER A 1 189 ? 5.199 -19.372 12.900 1.00 47.41 189 SER A C 1
ATOM 1469 O O . SER A 1 189 ? 5.431 -20.573 13.015 1.00 47.41 189 SER A O 1
ATOM 1471 N N . SER A 1 190 ? 6.187 -18.478 12.781 1.00 54.97 190 SER A N 1
ATOM 1472 C CA . SER A 1 190 ? 7.591 -18.856 12.556 1.00 54.97 190 SER A CA 1
ATOM 1473 C C . SER A 1 190 ? 8.436 -19.039 13.826 1.00 54.97 190 SER A C 1
ATOM 1475 O O . SER A 1 190 ? 9.632 -19.295 13.724 1.00 54.97 190 SER A O 1
ATOM 1477 N N . GLY A 1 191 ? 7.846 -18.940 15.024 1.00 60.31 191 GLY A N 1
ATOM 1478 C CA . GLY A 1 191 ? 8.583 -19.086 16.291 1.00 60.31 191 GLY A CA 1
ATOM 1479 C C . GLY A 1 191 ? 9.639 -17.997 16.536 1.00 60.31 191 GLY A C 1
ATOM 1480 O O . GLY A 1 191 ? 10.434 -18.123 17.463 1.00 60.31 191 GLY A O 1
ATOM 1481 N N . LEU A 1 192 ? 9.654 -16.941 15.715 1.00 71.31 192 LEU A N 1
ATOM 1482 C CA . LEU A 1 192 ? 10.562 -15.807 15.852 1.00 71.31 192 LEU A CA 1
ATOM 1483 C C . LEU A 1 192 ? 10.183 -14.963 17.060 1.00 71.31 192 LEU A C 1
ATOM 1485 O O . LEU A 1 192 ? 9.003 -14.674 17.294 1.00 71.31 192 LEU A O 1
ATOM 1489 N N . THR A 1 193 ? 11.194 -14.516 17.796 1.00 72.75 193 THR A N 1
ATOM 1490 C CA . THR A 1 193 ? 10.983 -13.524 18.843 1.00 72.75 193 THR A CA 1
ATOM 1491 C C . THR A 1 193 ? 10.561 -12.190 18.215 1.00 72.75 193 THR A C 1
ATOM 1493 O O . THR A 1 193 ? 10.831 -11.924 17.039 1.00 72.75 193 THR A O 1
ATOM 1496 N N . PRO A 1 194 ? 9.914 -11.301 18.984 1.00 74.38 194 PRO A N 1
ATOM 1497 C CA . PRO A 1 194 ? 9.570 -9.969 18.495 1.00 74.38 194 PRO A CA 1
ATOM 1498 C C . PRO A 1 194 ? 10.796 -9.203 17.934 1.00 74.38 194 PRO A C 1
ATOM 1500 O O . PRO A 1 194 ? 10.753 -8.636 16.841 1.00 74.38 194 PRO A O 1
ATOM 1503 N N . SER A 1 195 ? 11.956 -9.266 18.600 1.00 72.25 195 SER A N 1
ATOM 1504 C CA . SER A 1 195 ? 13.183 -8.591 18.139 1.00 72.25 195 SER A CA 1
ATOM 1505 C C . SER A 1 195 ? 13.669 -9.064 16.763 1.00 72.25 195 SER A C 1
ATOM 1507 O O . SER A 1 195 ? 14.189 -8.247 16.003 1.00 72.25 195 SER A O 1
ATOM 1509 N N . GLN A 1 196 ? 13.396 -10.321 16.412 1.00 80.19 196 GLN A N 1
ATOM 1510 C CA . GLN A 1 196 ? 13.820 -10.998 15.188 1.00 80.19 196 GLN A CA 1
ATOM 1511 C C . GLN A 1 196 ? 12.923 -10.750 13.968 1.00 80.19 196 GLN A C 1
ATOM 1513 O O . GLN A 1 196 ? 13.162 -11.342 12.915 1.00 80.19 196 GLN A O 1
ATOM 1518 N N . ARG A 1 197 ? 11.891 -9.902 14.059 1.00 86.81 197 ARG A N 1
ATOM 1519 C CA . ARG A 1 197 ? 10.988 -9.621 12.932 1.00 86.81 197 ARG A CA 1
ATOM 1520 C C . ARG A 1 197 ? 10.720 -8.136 12.732 1.00 86.81 197 ARG A C 1
ATOM 1522 O O . ARG A 1 197 ? 10.696 -7.351 13.675 1.00 86.81 197 ARG A O 1
ATOM 1529 N N . ARG A 1 198 ? 10.501 -7.753 11.479 1.00 90.75 198 ARG A N 1
ATOM 1530 C CA . ARG A 1 198 ? 10.143 -6.409 11.024 1.00 90.75 198 ARG A CA 1
ATOM 1531 C C . ARG A 1 198 ? 9.142 -6.510 9.881 1.00 90.75 198 ARG A C 1
ATOM 1533 O O . ARG A 1 198 ? 9.186 -7.441 9.075 1.00 90.75 198 ARG A O 1
ATOM 1540 N N . VAL A 1 199 ? 8.237 -5.543 9.802 1.00 93.94 199 VAL A N 1
ATOM 1541 C CA . VAL A 1 199 ? 7.244 -5.469 8.729 1.00 93.94 199 VAL A CA 1
ATOM 1542 C C . VAL A 1 199 ? 7.128 -4.052 8.191 1.00 93.94 199 VAL A C 1
ATOM 1544 O O . VAL A 1 199 ? 7.032 -3.084 8.945 1.00 93.94 199 VAL A O 1
ATOM 1547 N N . PHE A 1 200 ? 7.116 -3.939 6.867 1.00 95.69 200 PHE A N 1
ATOM 1548 C CA . PHE A 1 200 ? 6.712 -2.726 6.171 1.00 95.69 200 PHE A CA 1
ATOM 1549 C C . PHE A 1 200 ? 5.214 -2.808 5.886 1.00 95.69 200 PHE A C 1
ATOM 1551 O O . PHE A 1 200 ? 4.797 -3.609 5.054 1.00 95.69 200 PHE A O 1
ATOM 1558 N N . LEU A 1 201 ? 4.407 -1.991 6.560 1.00 96.81 201 LEU A N 1
ATOM 1559 C CA . LEU A 1 201 ? 3.002 -1.800 6.211 1.00 96.81 201 LEU A CA 1
ATOM 1560 C C . LEU A 1 201 ? 2.928 -0.773 5.077 1.00 96.81 201 LEU A C 1
ATOM 1562 O O . LEU A 1 201 ? 3.068 0.427 5.313 1.00 96.81 201 LEU A O 1
ATOM 1566 N N . PHE A 1 202 ? 2.772 -1.264 3.847 1.00 95.38 202 PHE A N 1
ATOM 1567 C CA . PHE A 1 202 ? 2.866 -0.480 2.621 1.00 95.38 202 PHE A CA 1
ATOM 1568 C C . PHE A 1 202 ? 1.492 -0.092 2.063 1.00 95.38 202 PHE A C 1
ATOM 1570 O O . PHE A 1 202 ? 0.695 -0.947 1.675 1.00 95.38 202 PHE A O 1
ATOM 1577 N N . PHE A 1 203 ? 1.247 1.210 1.941 1.00 93.44 203 PHE A N 1
ATOM 1578 C CA . PHE A 1 203 ? 0.069 1.780 1.298 1.00 93.44 203 PHE A CA 1
ATOM 1579 C C . PHE A 1 203 ? 0.409 2.252 -0.116 1.00 93.44 203 PHE A C 1
ATOM 1581 O O . PHE A 1 203 ? 1.211 3.169 -0.295 1.00 93.44 203 PHE A O 1
ATOM 1588 N N . GLY A 1 204 ? -0.227 1.643 -1.118 1.00 88.19 204 GLY A N 1
ATOM 1589 C CA . GLY A 1 204 ? -0.041 2.033 -2.515 1.00 88.19 204 GLY A CA 1
ATOM 1590 C C . GLY A 1 204 ? -0.662 3.394 -2.842 1.00 88.19 204 GLY A C 1
ATOM 1591 O O . GLY A 1 204 ? -1.741 3.733 -2.347 1.00 88.19 204 GLY A O 1
ATOM 1592 N N . GLY A 1 205 ? 0.013 4.152 -3.704 1.00 83.19 205 GLY A N 1
ATOM 1593 C CA . GLY A 1 205 ? -0.471 5.401 -4.284 1.00 83.19 205 GLY A CA 1
ATOM 1594 C C . GLY A 1 205 ? -1.649 5.240 -5.252 1.00 83.19 205 GLY A C 1
ATOM 1595 O O . GLY A 1 205 ? -2.216 4.163 -5.414 1.00 83.19 205 GLY A O 1
ATOM 1596 N N . GLY A 1 206 ? -2.030 6.347 -5.902 1.00 79.94 206 GLY A N 1
ATOM 1597 C CA . GLY A 1 206 ? -3.175 6.395 -6.829 1.00 79.94 206 GLY A CA 1
ATOM 1598 C C . GLY A 1 206 ? -4.233 7.457 -6.505 1.00 79.94 206 GLY A C 1
ATOM 1599 O O . GLY A 1 206 ? -5.402 7.310 -6.849 1.00 79.94 206 GLY A O 1
ATOM 1600 N N . GLY A 1 207 ? -3.875 8.528 -5.790 1.00 82.81 207 GLY A N 1
ATOM 1601 C CA . GLY A 1 207 ? -4.802 9.644 -5.543 1.00 82.81 207 GLY A CA 1
ATOM 1602 C C . GLY A 1 207 ? -6.082 9.263 -4.785 1.00 82.81 207 GLY A C 1
ATOM 1603 O O . GLY A 1 207 ? -7.091 9.938 -4.947 1.00 82.81 207 GLY A O 1
ATOM 1604 N N . TYR A 1 208 ? -6.076 8.159 -4.027 1.00 82.69 208 TYR A N 1
ATOM 1605 C CA . TYR A 1 208 ? -7.248 7.529 -3.389 1.00 82.69 208 TYR A CA 1
ATOM 1606 C C . TYR A 1 208 ? -8.347 7.019 -4.333 1.00 82.69 208 TYR A C 1
ATOM 1608 O O . TYR A 1 208 ? -9.293 6.388 -3.871 1.00 82.69 208 TYR A O 1
ATOM 1616 N N . VAL A 1 209 ? -8.254 7.263 -5.635 1.00 76.44 209 VAL A N 1
ATOM 1617 C CA . VAL A 1 209 ? -9.255 6.851 -6.634 1.00 76.44 209 VAL A CA 1
ATOM 1618 C C . VAL A 1 209 ? -8.774 5.662 -7.455 1.00 76.44 209 VAL A C 1
ATOM 1620 O O . VAL A 1 209 ? -9.581 4.865 -7.940 1.00 76.44 209 VAL A O 1
ATOM 1623 N N . THR A 1 210 ? -7.455 5.514 -7.551 1.00 73.00 210 THR A N 1
ATOM 1624 C CA . THR A 1 210 ? -6.779 4.416 -8.215 1.00 73.00 210 THR A CA 1
ATOM 1625 C C . THR A 1 210 ? -5.819 3.666 -7.288 1.00 73.00 210 THR A C 1
ATOM 1627 O O . THR A 1 210 ? -5.767 3.923 -6.087 1.00 73.00 210 THR A O 1
ATOM 1630 N N . GLY A 1 211 ? -5.097 2.689 -7.836 1.00 69.00 211 GLY A N 1
ATOM 1631 C CA . GLY A 1 211 ? -4.065 1.918 -7.140 1.00 69.00 211 GLY A CA 1
ATOM 1632 C C . GLY A 1 211 ? -4.531 0.585 -6.547 1.00 69.00 211 GLY A C 1
ATOM 1633 O O . GLY A 1 211 ? -5.645 0.431 -6.042 1.00 69.00 211 GLY A O 1
ATOM 1634 N N . TRP A 1 212 ? -3.656 -0.415 -6.613 1.00 74.75 212 TRP A N 1
ATOM 1635 C CA . TRP A 1 212 ? -3.775 -1.677 -5.876 1.00 74.75 212 TRP A CA 1
ATOM 1636 C C . TRP A 1 212 ? -2.379 -2.076 -5.377 1.00 74.75 212 TRP A C 1
ATOM 1638 O O . TRP A 1 212 ? -1.392 -1.720 -6.032 1.00 74.75 212 TRP A O 1
ATOM 1648 N N . PRO A 1 213 ? -2.261 -2.777 -4.234 1.00 73.06 213 PRO A N 1
ATOM 1649 C CA . PRO A 1 213 ? -0.998 -2.839 -3.499 1.00 73.06 213 PRO A CA 1
ATOM 1650 C C . PRO A 1 213 ? 0.180 -3.419 -4.288 1.00 73.06 213 PRO A C 1
ATOM 1652 O O . PRO A 1 213 ? 1.307 -2.975 -4.098 1.00 73.06 213 PRO A O 1
ATOM 1655 N N . LEU A 1 214 ? -0.071 -4.354 -5.214 1.00 71.31 214 LEU A N 1
ATOM 1656 C CA . LEU A 1 214 ? 0.982 -4.982 -6.027 1.00 71.31 214 LEU A CA 1
ATOM 1657 C C . LEU A 1 214 ? 1.027 -4.495 -7.476 1.00 71.31 214 LEU A C 1
ATOM 1659 O O . LEU A 1 214 ? 1.613 -5.140 -8.339 1.00 71.31 214 LEU A O 1
ATOM 1663 N N . VAL A 1 215 ? 0.401 -3.359 -7.773 1.00 61.19 215 VAL A N 1
ATOM 1664 C CA . VAL A 1 215 ? 0.486 -2.757 -9.114 1.00 61.19 215 VAL A CA 1
ATOM 1665 C C . VAL A 1 215 ? 1.781 -1.993 -9.292 1.00 61.19 215 VAL A C 1
ATOM 1667 O O . VAL A 1 215 ? 2.321 -1.919 -10.396 1.00 61.19 215 VAL A O 1
ATOM 1670 N N . HIS A 1 216 ? 2.295 -1.424 -8.206 1.00 61.78 216 HIS A N 1
ATOM 1671 C CA . HIS A 1 216 ? 3.532 -0.675 -8.254 1.00 61.78 216 HIS A CA 1
ATOM 1672 C C . HIS A 1 216 ? 4.726 -1.632 -8.143 1.00 61.78 216 HIS A C 1
ATOM 1674 O O . HIS A 1 216 ? 4.865 -2.321 -7.132 1.00 61.78 216 HIS A O 1
ATOM 1680 N N . PRO A 1 217 ? 5.652 -1.646 -9.126 1.00 64.00 217 PRO A N 1
ATOM 1681 C CA . PRO A 1 217 ? 6.835 -2.513 -9.096 1.00 64.00 217 PRO A CA 1
ATOM 1682 C C . PRO A 1 217 ? 7.766 -2.209 -7.912 1.00 64.00 217 PRO A C 1
ATOM 1684 O O . PRO A 1 217 ? 8.657 -3.001 -7.589 1.00 64.00 217 PRO A O 1
ATOM 1687 N N . PHE A 1 218 ? 7.557 -1.061 -7.262 1.00 76.19 218 PHE A N 1
ATOM 1688 C CA . PHE A 1 218 ? 8.244 -0.669 -6.046 1.00 76.19 218 PHE A CA 1
ATOM 1689 C C . PHE A 1 218 ? 8.089 -1.714 -4.939 1.00 76.19 218 PHE A C 1
ATOM 1691 O O . PHE A 1 218 ? 9.099 -2.096 -4.362 1.00 76.19 218 PHE A O 1
ATOM 1698 N N . VAL A 1 219 ? 6.885 -2.248 -4.696 1.00 79.50 219 VAL A N 1
ATOM 1699 C CA . VAL A 1 219 ? 6.658 -3.177 -3.574 1.00 79.50 219 VAL A CA 1
ATOM 1700 C C . VAL A 1 219 ? 7.465 -4.472 -3.727 1.00 79.50 219 VAL A C 1
ATOM 1702 O O . VAL A 1 219 ? 8.058 -4.962 -2.769 1.00 79.50 219 VAL A O 1
ATOM 1705 N N . PHE A 1 220 ? 7.588 -4.979 -4.957 1.00 79.38 220 PHE A N 1
ATOM 1706 C CA . PHE A 1 220 ? 8.420 -6.145 -5.260 1.00 79.38 220 PHE A CA 1
ATOM 1707 C C . PHE A 1 220 ? 9.911 -5.822 -5.156 1.00 79.38 220 PHE A C 1
ATOM 1709 O O . PHE A 1 220 ? 10.699 -6.643 -4.696 1.00 79.38 220 PHE A O 1
ATOM 1716 N N . SER A 1 221 ? 10.307 -4.617 -5.574 1.00 78.44 221 SER A N 1
ATOM 1717 C CA . SER A 1 221 ? 11.694 -4.158 -5.457 1.00 78.44 221 SER A CA 1
ATOM 1718 C C . SER A 1 221 ? 12.095 -3.986 -3.991 1.00 78.44 221 SER A C 1
ATOM 1720 O O . SER A 1 221 ? 13.186 -4.404 -3.613 1.00 78.44 221 SER A O 1
ATOM 1722 N N . LEU A 1 222 ? 11.193 -3.454 -3.162 1.00 83.44 222 LEU A N 1
ATOM 1723 C CA . LEU A 1 222 ? 11.342 -3.337 -1.716 1.00 83.44 222 LEU A CA 1
ATOM 1724 C C . LEU A 1 222 ? 11.483 -4.720 -1.077 1.00 83.44 222 LEU A C 1
ATOM 1726 O O . LEU A 1 222 ? 12.483 -4.976 -0.409 1.00 83.44 222 LEU A O 1
ATOM 1730 N N . ALA A 1 223 ? 10.550 -5.635 -1.350 1.00 84.25 223 ALA A N 1
ATOM 1731 C CA . ALA A 1 223 ? 10.611 -7.002 -0.837 1.00 84.25 223 ALA A CA 1
ATOM 1732 C C . ALA A 1 223 ? 11.910 -7.716 -1.253 1.00 84.25 223 ALA A C 1
ATOM 1734 O O . ALA A 1 223 ? 12.497 -8.447 -0.468 1.00 84.25 223 ALA A O 1
ATOM 1735 N N . ARG A 1 224 ? 12.429 -7.465 -2.459 1.00 80.44 224 ARG A N 1
ATOM 1736 C CA . ARG A 1 224 ? 13.684 -8.076 -2.928 1.00 80.44 224 ARG A CA 1
ATOM 1737 C C . ARG A 1 224 ? 14.948 -7.390 -2.399 1.00 80.44 224 ARG A C 1
ATOM 1739 O O . ARG A 1 224 ? 16.028 -7.969 -2.487 1.00 80.44 224 ARG A O 1
ATOM 1746 N N . SER A 1 225 ? 14.825 -6.166 -1.885 1.00 81.06 225 SER A N 1
ATOM 1747 C CA . SER A 1 225 ? 15.937 -5.404 -1.302 1.00 81.06 225 SER A CA 1
ATOM 1748 C C . SER A 1 225 ? 16.312 -5.878 0.102 1.00 81.06 225 SER A C 1
ATOM 1750 O O . SER A 1 225 ? 17.448 -5.677 0.526 1.00 81.06 225 SER A O 1
ATOM 1752 N N . VAL A 1 226 ? 15.386 -6.544 0.800 1.00 83.12 226 VAL A N 1
ATOM 1753 C CA . VAL A 1 226 ? 15.640 -7.124 2.121 1.00 83.12 226 VAL A CA 1
ATOM 1754 C C . VAL A 1 226 ? 16.261 -8.524 2.010 1.00 83.12 226 VAL A C 1
ATOM 1756 O O . VAL A 1 226 ? 16.058 -9.204 0.998 1.00 83.12 226 VAL A O 1
ATOM 1759 N N . PRO A 1 227 ? 17.029 -8.984 3.016 1.00 80.38 227 PRO A N 1
ATOM 1760 C CA . PRO A 1 227 ? 17.618 -10.322 3.011 1.00 80.38 227 PRO A CA 1
ATOM 1761 C C . PRO A 1 227 ? 16.559 -11.431 2.875 1.00 80.38 227 PRO A C 1
ATOM 1763 O O . PRO A 1 227 ? 15.490 -11.321 3.479 1.00 80.38 227 PRO A O 1
ATOM 1766 N N . PRO A 1 228 ? 16.829 -12.503 2.104 1.00 78.31 228 PRO A N 1
ATOM 1767 C CA . PRO A 1 228 ? 15.896 -13.612 1.981 1.00 78.31 228 PRO A CA 1
ATOM 1768 C C . PRO A 1 228 ? 15.835 -14.442 3.265 1.00 78.31 228 PRO A C 1
ATOM 1770 O O . PRO A 1 228 ? 16.857 -14.735 3.887 1.00 78.31 228 PRO A O 1
ATOM 1773 N N . LEU A 1 229 ? 14.635 -14.901 3.603 1.00 75.12 229 LEU A N 1
ATOM 1774 C CA . LEU A 1 229 ? 14.393 -15.822 4.705 1.00 75.12 229 LEU A CA 1
ATOM 1775 C C . LEU A 1 229 ? 14.857 -17.241 4.347 1.00 75.12 229 LEU A C 1
ATOM 1777 O O . LEU A 1 229 ? 14.534 -17.785 3.283 1.00 75.12 229 LEU A O 1
ATOM 1781 N N . SER A 1 230 ? 15.599 -17.858 5.266 1.00 69.06 230 SER A N 1
ATOM 1782 C CA . SER A 1 230 ? 16.086 -19.235 5.175 1.00 69.06 230 SER A CA 1
ATOM 1783 C C . SER A 1 230 ? 15.908 -19.954 6.502 1.00 69.06 230 SER A C 1
ATOM 1785 O O . SER A 1 230 ? 16.179 -19.376 7.549 1.00 69.06 230 SER A O 1
ATOM 1787 N N . ARG A 1 231 ? 15.557 -21.246 6.467 1.00 62.31 231 ARG A N 1
ATOM 1788 C CA . ARG A 1 231 ? 15.611 -22.099 7.668 1.00 62.31 231 ARG A CA 1
ATOM 1789 C C . ARG A 1 231 ? 17.022 -22.230 8.247 1.00 62.31 231 ARG A C 1
ATOM 1791 O O . ARG A 1 231 ? 17.156 -22.432 9.445 1.00 62.31 231 ARG A O 1
ATOM 1798 N N . GLN A 1 232 ? 18.055 -22.166 7.404 1.00 55.78 232 GLN A N 1
ATOM 1799 C CA . GLN A 1 232 ? 19.447 -22.358 7.831 1.00 55.78 232 GLN A CA 1
ATOM 1800 C C . GLN A 1 232 ? 20.063 -21.086 8.429 1.00 55.78 232 GLN A C 1
ATOM 1802 O O . 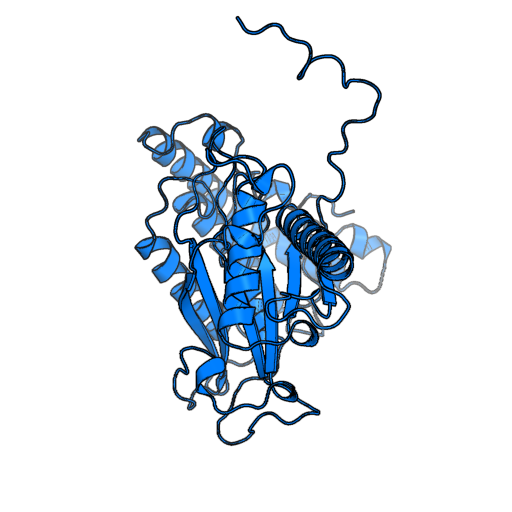GLN A 1 232 ? 20.957 -21.185 9.259 1.00 55.78 232 GLN A O 1
ATOM 1807 N N . ASN A 1 233 ? 19.551 -19.911 8.050 1.00 56.53 233 ASN A N 1
ATOM 1808 C CA . ASN A 1 233 ? 19.938 -18.618 8.612 1.00 56.53 233 ASN A CA 1
ATOM 1809 C C . ASN A 1 233 ? 18.733 -18.038 9.345 1.00 56.53 233 ASN A C 1
ATOM 1811 O O . ASN A 1 233 ? 18.064 -17.135 8.836 1.00 56.53 233 ASN A O 1
ATOM 1815 N N . LEU A 1 234 ? 18.424 -18.619 10.507 1.00 63.12 234 LEU A N 1
ATOM 1816 C CA . LEU A 1 234 ? 17.359 -18.106 11.355 1.00 63.12 234 LEU A CA 1
ATOM 1817 C C . LEU A 1 234 ? 17.670 -16.632 11.684 1.00 63.12 234 LEU A C 1
ATOM 1819 O O . LEU A 1 234 ? 18.824 -16.327 11.999 1.00 63.12 234 LEU A O 1
ATOM 1823 N N . PRO A 1 235 ? 16.687 -15.724 11.584 1.00 65.50 235 PRO A N 1
ATOM 1824 C CA . PRO A 1 235 ? 16.868 -14.323 11.933 1.00 65.50 235 PRO A CA 1
ATOM 1825 C C . PRO A 1 235 ? 17.548 -14.158 13.292 1.00 65.50 235 PRO A C 1
ATOM 1827 O O . PRO A 1 235 ? 17.212 -14.847 14.255 1.00 65.50 235 PRO A O 1
ATOM 1830 N N . SER A 1 236 ? 18.497 -13.235 13.373 1.00 65.06 236 SER A N 1
ATOM 1831 C CA . SER A 1 236 ? 19.112 -12.813 14.630 1.00 65.06 236 SER A CA 1
ATOM 1832 C C . SER A 1 236 ? 18.605 -11.423 15.001 1.00 65.06 236 SER A C 1
ATOM 1834 O O . SER A 1 236 ? 17.957 -10.754 14.194 1.00 65.06 236 SER A O 1
ATOM 1836 N N . ASP A 1 237 ? 18.911 -10.968 16.213 1.00 65.31 237 ASP A N 1
ATOM 1837 C CA . ASP A 1 237 ? 18.610 -9.587 16.605 1.00 65.31 237 ASP A CA 1
ATOM 1838 C C . ASP A 1 237 ? 19.327 -8.566 15.698 1.00 65.31 237 ASP A C 1
ATOM 1840 O O . ASP A 1 237 ? 18.776 -7.502 15.414 1.00 65.31 237 ASP A O 1
ATOM 1844 N N . ASP A 1 238 ? 20.505 -8.925 15.170 1.00 67.31 238 ASP A N 1
ATOM 1845 C CA . ASP A 1 238 ? 21.286 -8.099 14.239 1.00 67.31 238 ASP A CA 1
ATOM 1846 C C . ASP A 1 238 ? 20.754 -8.133 12.796 1.00 67.31 238 ASP A C 1
ATOM 1848 O O . ASP A 1 238 ? 20.986 -7.201 12.022 1.00 67.31 238 ASP A O 1
ATOM 1852 N N . LEU A 1 239 ? 20.045 -9.200 12.408 1.00 73.62 239 LEU A N 1
ATOM 1853 C CA . LEU A 1 239 ? 19.492 -9.366 11.065 1.00 73.62 239 LEU A CA 1
ATOM 1854 C C . LEU A 1 239 ? 18.067 -9.940 11.131 1.00 73.62 239 LEU A C 1
ATOM 1856 O O . LEU A 1 239 ? 17.873 -11.152 10.974 1.00 73.62 239 LEU A O 1
ATOM 1860 N N . PRO A 1 240 ? 17.057 -9.081 11.365 1.00 79.12 240 PRO A N 1
ATOM 1861 C CA . PRO A 1 240 ? 15.686 -9.532 11.532 1.00 79.12 240 PRO A CA 1
ATOM 1862 C C . PRO A 1 240 ? 15.064 -9.992 10.208 1.00 79.12 240 PRO A C 1
ATOM 1864 O O . PRO A 1 240 ? 15.456 -9.581 9.115 1.00 79.12 240 PRO A O 1
ATOM 1867 N N . ALA A 1 241 ? 14.029 -10.820 10.317 1.00 83.31 241 ALA A N 1
ATOM 1868 C CA . ALA A 1 241 ? 13.146 -11.181 9.222 1.00 83.31 241 ALA A CA 1
ATOM 1869 C C . ALA A 1 241 ? 12.343 -9.968 8.758 1.00 83.31 241 ALA A C 1
ATOM 1871 O O . ALA A 1 241 ? 11.660 -9.345 9.568 1.00 83.31 241 ALA A O 1
ATOM 1872 N N . PHE A 1 242 ? 12.346 -9.688 7.458 1.00 87.69 242 PHE A N 1
ATOM 1873 C CA . PHE A 1 242 ? 11.533 -8.626 6.874 1.00 87.69 242 PHE A CA 1
ATOM 1874 C C . PHE A 1 242 ? 10.389 -9.199 6.042 1.00 87.69 242 PHE A C 1
ATOM 1876 O O . PHE A 1 242 ? 10.555 -10.162 5.293 1.00 87.69 242 PHE A O 1
ATOM 1883 N N . ALA A 1 243 ? 9.233 -8.555 6.141 1.00 90.31 243 ALA A N 1
ATOM 1884 C CA . ALA A 1 243 ? 8.090 -8.794 5.275 1.00 90.31 243 ALA A CA 1
ATOM 1885 C C . ALA A 1 243 ? 7.477 -7.462 4.837 1.00 90.31 243 ALA A C 1
ATOM 1887 O O . ALA A 1 243 ? 7.620 -6.445 5.521 1.00 90.31 243 ALA A O 1
ATOM 1888 N N . VAL A 1 244 ? 6.775 -7.471 3.707 1.00 92.56 244 VAL A N 1
ATOM 1889 C CA . VAL A 1 244 ? 5.929 -6.348 3.295 1.00 92.56 244 VAL A CA 1
ATOM 1890 C C . VAL A 1 244 ? 4.477 -6.782 3.421 1.00 92.56 244 VAL A C 1
ATOM 1892 O O . VAL A 1 244 ? 4.103 -7.821 2.887 1.00 92.56 244 VAL A O 1
ATOM 1895 N N . PHE A 1 245 ? 3.669 -5.995 4.122 1.00 94.62 245 PHE A N 1
ATOM 1896 C CA . PHE A 1 245 ? 2.234 -6.196 4.262 1.00 94.62 245 PHE A CA 1
ATOM 1897 C C . PHE A 1 245 ? 1.500 -5.051 3.577 1.00 94.62 245 PHE A C 1
ATOM 1899 O O . PHE A 1 245 ? 1.717 -3.886 3.905 1.00 94.62 245 PHE A O 1
ATOM 1906 N N . ALA A 1 246 ? 0.667 -5.366 2.593 1.00 92.88 246 ALA A N 1
ATOM 1907 C CA . ALA A 1 246 ? 0.156 -4.383 1.650 1.00 92.88 246 ALA A CA 1
ATOM 1908 C C . ALA A 1 246 ? -1.383 -4.475 1.552 1.00 92.88 246 ALA A C 1
ATOM 1910 O O . ALA A 1 246 ? -1.905 -5.272 0.764 1.00 92.88 246 ALA A O 1
ATOM 1911 N N . PRO A 1 247 ? -2.137 -3.707 2.367 1.00 92.62 247 PRO A N 1
ATOM 1912 C CA . PRO A 1 247 ? -3.595 -3.754 2.383 1.00 92.62 247 PRO A CA 1
ATOM 1913 C C . PRO A 1 247 ? -4.216 -3.085 1.160 1.00 92.62 247 PRO A C 1
ATOM 1915 O O . PRO A 1 247 ? -3.826 -1.997 0.733 1.00 92.62 247 PRO A O 1
ATOM 1918 N N . ASN A 1 248 ? -5.261 -3.706 0.624 1.00 88.75 248 ASN A N 1
ATOM 1919 C CA . ASN A 1 248 ? -6.048 -3.189 -0.485 1.00 88.75 248 ASN A CA 1
ATOM 1920 C C . ASN A 1 248 ? -7.121 -2.204 0.010 1.00 88.75 248 ASN A C 1
ATOM 1922 O O . ASN A 1 248 ? -8.320 -2.472 -0.076 1.00 88.75 248 ASN A O 1
ATOM 1926 N N . VAL A 1 249 ? -6.677 -1.050 0.512 1.00 89.19 249 VAL A N 1
ATOM 1927 C CA . VAL A 1 249 ? -7.543 0.003 1.077 1.00 89.19 249 VAL A CA 1
ATOM 1928 C C . VAL A 1 249 ? -8.617 0.458 0.090 1.00 89.19 249 VAL A C 1
ATOM 1930 O O . VAL A 1 249 ? -8.380 0.494 -1.118 1.00 89.19 249 VAL A O 1
ATOM 1933 N N . ARG A 1 250 ? -9.820 0.793 0.560 1.00 87.88 250 ARG A N 1
ATOM 1934 C CA . ARG A 1 250 ? -10.935 1.209 -0.300 1.00 87.88 250 ARG A CA 1
ATOM 1935 C C . ARG A 1 250 ? -10.650 2.549 -0.977 1.00 87.88 250 ARG A C 1
ATOM 1937 O O . ARG A 1 250 ? -9.956 3.409 -0.451 1.00 87.88 250 ARG A O 1
ATOM 1944 N N . LYS A 1 251 ? -11.205 2.690 -2.182 1.00 84.94 251 LYS A N 1
ATOM 1945 C CA . LYS A 1 251 ? -10.998 3.839 -3.069 1.00 84.94 251 LYS A CA 1
ATOM 1946 C C . LYS A 1 251 ? -12.169 4.802 -2.912 1.00 84.94 251 LYS A C 1
ATOM 1948 O O . LYS A 1 251 ? -13.316 4.349 -2.855 1.00 84.94 251 LYS A O 1
ATOM 1953 N N . SER A 1 252 ? -11.879 6.095 -2.921 1.00 84.69 252 SER A N 1
ATOM 1954 C CA . SER A 1 252 ? -12.804 7.217 -2.741 1.00 84.69 252 SER A CA 1
ATOM 1955 C C . SER A 1 252 ? -13.635 7.503 -3.999 1.00 84.69 252 SER A C 1
ATOM 1957 O O . SER A 1 252 ? -13.609 8.609 -4.527 1.00 84.69 252 SER A O 1
ATOM 1959 N N . LEU A 1 253 ? -14.347 6.497 -4.514 1.00 77.50 253 LEU A N 1
ATOM 1960 C CA . LEU A 1 253 ? -15.160 6.624 -5.737 1.00 77.50 253 LEU A CA 1
ATOM 1961 C C . LEU A 1 253 ? -16.626 6.984 -5.494 1.00 77.50 253 LEU A C 1
ATOM 1963 O O . LEU A 1 253 ? -17.358 7.276 -6.433 1.00 77.50 253 LEU A O 1
ATOM 1967 N N . SER A 1 254 ? -17.067 6.930 -4.246 1.00 75.50 254 SER A N 1
ATOM 1968 C CA . SER A 1 254 ? -18.397 7.358 -3.829 1.00 75.50 254 SER A CA 1
ATOM 1969 C C . SER A 1 254 ? -18.287 8.048 -2.477 1.00 75.50 254 SER A C 1
ATOM 1971 O O . SER A 1 254 ? -17.269 7.914 -1.789 1.00 75.50 254 SER A O 1
ATOM 1973 N N . ARG A 1 255 ? -19.330 8.778 -2.075 1.00 78.81 255 ARG A N 1
ATOM 1974 C CA . ARG A 1 255 ? -19.350 9.487 -0.789 1.00 78.81 255 ARG A CA 1
ATOM 1975 C C . ARG A 1 255 ? -19.162 8.525 0.388 1.00 78.81 255 ARG A C 1
ATOM 1977 O O . ARG A 1 255 ? -18.430 8.839 1.316 1.00 78.81 255 ARG A O 1
ATOM 1984 N N . GLU A 1 256 ? -19.748 7.335 0.310 1.00 79.38 256 GLU A N 1
ATOM 1985 C CA . GLU A 1 256 ? -19.694 6.293 1.345 1.00 79.38 256 GLU A CA 1
ATOM 1986 C C . GLU A 1 256 ? -18.311 5.637 1.452 1.00 79.38 256 GLU A C 1
ATOM 1988 O O . GLU A 1 256 ? -18.030 4.944 2.426 1.00 79.38 256 GLU A O 1
ATOM 1993 N N . ARG A 1 257 ? -17.451 5.814 0.440 1.00 81.25 257 ARG A N 1
ATOM 1994 C CA . ARG A 1 257 ? -16.087 5.262 0.386 1.00 81.25 257 ARG A CA 1
ATOM 1995 C C . ARG A 1 257 ? -14.998 6.328 0.464 1.00 81.25 257 ARG A C 1
ATOM 1997 O O . ARG A 1 257 ? -13.820 5.977 0.475 1.00 81.25 257 ARG A O 1
ATOM 2004 N N . ALA A 1 258 ? -15.379 7.602 0.469 1.00 86.19 258 ALA A N 1
ATOM 2005 C CA . ALA A 1 258 ? -14.467 8.727 0.595 1.00 86.19 258 ALA A CA 1
ATOM 2006 C C . ALA A 1 258 ? -13.913 8.834 2.024 1.00 86.19 258 ALA A C 1
ATOM 2008 O O . ALA A 1 258 ? -14.229 8.025 2.899 1.00 86.19 258 ALA A O 1
ATOM 2009 N N . PHE A 1 259 ? -13.066 9.837 2.274 1.00 88.31 259 PHE A N 1
ATOM 2010 C CA . PHE A 1 259 ? -12.599 10.145 3.626 1.00 88.31 259 PHE A CA 1
ATOM 2011 C C . PHE A 1 259 ? -13.774 10.122 4.629 1.00 88.31 259 PHE A C 1
ATOM 2013 O O . PHE A 1 259 ? -14.803 10.742 4.351 1.00 88.31 259 PHE A O 1
ATOM 2020 N N . PRO A 1 260 ? -13.648 9.420 5.773 1.00 92.69 260 PRO A N 1
ATOM 2021 C CA . PRO A 1 260 ? -12.423 8.875 6.379 1.00 92.69 260 PRO A CA 1
ATOM 2022 C C . PRO A 1 260 ? -12.123 7.393 6.073 1.00 92.69 260 PRO A C 1
ATOM 2024 O O . PRO A 1 260 ? -11.228 6.800 6.675 1.00 92.69 260 PRO A O 1
ATOM 2027 N N . VAL A 1 261 ? -12.857 6.771 5.152 1.00 92.06 261 VAL A N 1
ATOM 2028 C CA . VAL A 1 261 ? -12.844 5.316 4.939 1.00 92.06 261 VAL A CA 1
ATOM 2029 C C . VAL A 1 261 ? -11.469 4.718 4.592 1.00 92.06 261 VAL A C 1
ATOM 2031 O O . VAL A 1 261 ? -11.110 3.717 5.212 1.00 92.06 261 VAL A O 1
ATOM 2034 N N . PRO A 1 262 ? -10.649 5.295 3.691 1.00 92.75 262 PRO A N 1
ATOM 2035 C CA . PRO A 1 262 ? -9.324 4.737 3.408 1.00 92.75 262 PRO A CA 1
ATOM 2036 C C . PRO A 1 262 ? -8.410 4.704 4.644 1.00 92.75 262 PRO A C 1
ATOM 2038 O O . PRO A 1 262 ? -7.610 3.783 4.800 1.00 92.75 262 PRO A O 1
ATOM 2041 N N . VAL A 1 263 ? -8.563 5.679 5.551 1.00 95.88 263 VAL A N 1
ATOM 2042 C CA . VAL A 1 263 ? -7.813 5.740 6.815 1.00 95.88 263 VAL A CA 1
ATOM 2043 C C . VAL A 1 263 ? -8.268 4.640 7.773 1.00 95.88 263 VAL A C 1
ATOM 2045 O O . VAL A 1 263 ? -7.416 4.000 8.384 1.00 95.88 263 VAL A O 1
ATOM 2048 N N . LEU A 1 264 ? -9.574 4.347 7.848 1.00 95.25 264 LEU A N 1
ATOM 2049 C CA . LEU A 1 264 ? -10.085 3.198 8.612 1.00 95.25 264 LEU A CA 1
ATOM 2050 C C . LEU A 1 264 ? -9.484 1.876 8.139 1.00 95.25 264 LEU A C 1
ATOM 2052 O O . LEU A 1 264 ? -9.112 1.049 8.965 1.00 95.25 264 LEU A O 1
ATOM 2056 N N . ASP A 1 265 ? -9.363 1.683 6.828 1.00 95.50 265 ASP A N 1
ATOM 2057 C CA . ASP A 1 265 ? -8.781 0.457 6.281 1.00 95.50 265 ASP A CA 1
ATOM 2058 C C . ASP A 1 265 ? -7.283 0.352 6.612 1.00 95.50 265 ASP A C 1
ATOM 2060 O O . ASP A 1 265 ? -6.789 -0.719 6.964 1.00 95.50 265 ASP A O 1
ATOM 2064 N N . GLY A 1 266 ? -6.554 1.472 6.568 1.00 96.56 266 GLY A N 1
ATOM 2065 C CA . GLY A 1 266 ? -5.155 1.507 6.996 1.00 96.56 266 GLY A CA 1
ATOM 2066 C C . GLY A 1 266 ? -4.974 1.220 8.491 1.00 96.56 266 GLY A C 1
ATOM 2067 O O . GLY A 1 266 ? -4.067 0.481 8.877 1.00 96.56 266 GLY A O 1
ATOM 2068 N N . LEU A 1 267 ? -5.874 1.740 9.328 1.00 97.25 267 LEU A N 1
ATOM 2069 C CA . LEU A 1 267 ? -5.910 1.458 10.764 1.00 97.25 267 LEU A CA 1
ATOM 2070 C C . LEU A 1 267 ? -6.260 -0.005 11.055 1.00 97.25 267 LEU A C 1
ATOM 2072 O O . LEU A 1 267 ? -5.642 -0.610 11.929 1.00 97.25 267 LEU A O 1
ATOM 2076 N N . ALA A 1 268 ? -7.197 -0.590 10.306 1.00 96.75 268 ALA A N 1
ATOM 2077 C CA . ALA A 1 268 ? -7.540 -2.007 10.396 1.00 96.75 268 ALA A CA 1
ATOM 2078 C C . ALA A 1 268 ? -6.321 -2.894 10.100 1.00 96.75 268 ALA A C 1
ATOM 2080 O O . ALA A 1 268 ? -6.028 -3.813 10.861 1.00 96.75 268 ALA A O 1
ATOM 2081 N N . ALA A 1 269 ? -5.548 -2.567 9.058 1.00 97.12 269 ALA A N 1
ATOM 2082 C CA . ALA A 1 269 ? -4.312 -3.276 8.734 1.00 97.12 269 ALA A CA 1
ATOM 2083 C C . ALA A 1 269 ? -3.257 -3.177 9.848 1.00 97.12 269 ALA A C 1
ATOM 2085 O O . ALA A 1 269 ? -2.637 -4.180 10.200 1.00 97.12 269 ALA A O 1
ATOM 2086 N N . TYR A 1 270 ? -3.083 -1.995 10.446 1.00 97.75 270 TYR A N 1
ATOM 2087 C CA . TYR A 1 270 ? -2.181 -1.828 11.587 1.00 97.75 270 TYR A CA 1
ATOM 2088 C C . TYR A 1 270 ? -2.651 -2.631 12.810 1.00 97.75 270 TYR A C 1
ATOM 2090 O O . TYR A 1 270 ? -1.869 -3.368 13.408 1.00 97.75 270 TYR A O 1
ATOM 2098 N N . ALA A 1 271 ? -3.938 -2.545 13.157 1.00 95.94 271 ALA A N 1
ATOM 2099 C CA . ALA A 1 271 ? -4.527 -3.302 14.261 1.00 95.94 271 ALA A CA 1
ATOM 2100 C C . ALA A 1 271 ? -4.409 -4.818 14.046 1.00 95.94 271 ALA A C 1
ATOM 2102 O O . ALA A 1 271 ? -4.109 -5.549 14.989 1.00 95.94 271 ALA A O 1
ATOM 2103 N N . HIS A 1 272 ? -4.556 -5.288 12.807 1.00 95.75 272 HIS A N 1
ATOM 2104 C CA . HIS A 1 272 ? -4.335 -6.684 12.453 1.00 95.75 272 HIS A CA 1
ATOM 2105 C C . HIS A 1 272 ? -2.892 -7.121 12.732 1.00 95.75 272 HIS A C 1
ATOM 2107 O O . HIS A 1 272 ? -2.695 -8.111 13.436 1.00 95.75 272 HIS A O 1
ATOM 2113 N N . LEU A 1 273 ? -1.884 -6.353 12.295 1.00 94.75 273 LEU A N 1
ATOM 2114 C CA . LEU A 1 273 ? -0.477 -6.640 12.613 1.00 94.75 273 LEU A CA 1
ATOM 2115 C C . LEU A 1 273 ? -0.235 -6.719 14.129 1.00 94.75 273 LEU A C 1
ATOM 2117 O O . LEU A 1 273 ? 0.452 -7.626 14.605 1.00 94.75 273 LEU A O 1
ATOM 2121 N N . ARG A 1 274 ? -0.848 -5.811 14.899 1.00 93.75 274 ARG A N 1
ATOM 2122 C CA . ARG A 1 274 ? -0.792 -5.836 16.369 1.00 93.75 274 ARG A CA 1
ATOM 2123 C C . ARG A 1 274 ? -1.452 -7.092 16.942 1.00 93.75 274 ARG A C 1
ATOM 2125 O O . ARG A 1 274 ? -0.886 -7.699 17.847 1.00 93.75 274 ARG A O 1
ATOM 2132 N N . SER A 1 275 ? -2.590 -7.514 16.391 1.00 91.38 275 SER A N 1
ATOM 2133 C CA . SER A 1 275 ? -3.325 -8.707 16.838 1.00 91.38 275 SER A CA 1
ATOM 2134 C C . SER A 1 275 ? -2.560 -10.015 16.610 1.00 91.38 275 SER A C 1
ATOM 2136 O O . SER A 1 275 ? -2.649 -10.923 17.430 1.00 91.38 275 SER A O 1
ATOM 2138 N N . ILE A 1 276 ? -1.736 -10.089 15.558 1.00 89.94 276 ILE A N 1
ATOM 2139 C CA . ILE A 1 276 ? -0.856 -11.240 15.280 1.00 89.94 276 ILE A CA 1
ATOM 2140 C C . ILE A 1 276 ? 0.528 -11.108 15.953 1.00 89.94 276 ILE A C 1
ATOM 2142 O O . ILE A 1 276 ? 1.448 -11.892 15.697 1.00 89.94 276 ILE A O 1
ATOM 2146 N N . GLY A 1 277 ? 0.677 -10.114 16.835 1.00 88.75 277 GLY A N 1
ATOM 2147 C CA . GLY A 1 277 ? 1.765 -9.987 17.799 1.00 88.75 277 GLY A CA 1
ATOM 2148 C C . GLY A 1 277 ? 2.906 -9.043 17.420 1.00 88.75 277 GLY A C 1
ATOM 2149 O O . GLY A 1 277 ? 3.831 -8.907 18.224 1.00 88.75 277 GLY A O 1
ATOM 2150 N N . TYR A 1 278 ? 2.907 -8.403 16.244 1.00 90.81 278 TYR A N 1
ATOM 2151 C CA . TYR A 1 278 ? 3.955 -7.425 15.910 1.00 90.81 278 TYR A CA 1
ATOM 2152 C C . TYR A 1 278 ? 3.928 -6.278 16.901 1.00 90.81 278 TYR A C 1
ATOM 2154 O O . TYR A 1 278 ? 2.861 -5.706 17.105 1.00 90.81 278 TYR A O 1
ATOM 2162 N N . ARG A 1 279 ? 5.065 -5.910 17.493 1.00 92.31 279 ARG A N 1
ATOM 2163 C CA . ARG A 1 279 ? 5.148 -4.716 18.346 1.00 92.31 279 ARG A CA 1
ATOM 2164 C C . ARG A 1 279 ? 5.159 -3.434 17.506 1.00 92.31 279 ARG A C 1
ATOM 2166 O O . ARG A 1 279 ? 5.568 -3.490 16.347 1.00 92.31 279 ARG A O 1
ATOM 2173 N N . PRO A 1 280 ? 4.737 -2.280 18.053 1.00 94.31 280 PRO A N 1
ATOM 2174 C CA . PRO A 1 280 ? 4.742 -1.019 17.312 1.00 94.31 280 PRO A CA 1
ATOM 2175 C C . PRO A 1 280 ? 6.119 -0.703 16.712 1.00 94.31 280 PRO A C 1
ATOM 2177 O O . PRO A 1 280 ? 6.219 -0.375 15.533 1.00 94.31 280 PRO A O 1
ATOM 2180 N N . GLU A 1 281 ? 7.189 -0.930 17.478 1.00 93.50 281 GLU A N 1
ATOM 2181 C CA . GLU A 1 281 ? 8.585 -0.706 17.061 1.00 93.50 281 GLU A CA 1
ATOM 2182 C C . GLU A 1 281 ? 9.033 -1.594 15.881 1.00 93.50 281 GLU A C 1
ATOM 2184 O O . GLU A 1 281 ? 10.026 -1.302 15.216 1.00 93.50 281 GLU A O 1
ATOM 2189 N N . GLU A 1 282 ? 8.310 -2.684 15.610 1.00 93.00 282 GLU A N 1
ATOM 2190 C CA . GLU A 1 282 ? 8.590 -3.628 14.519 1.00 93.00 282 GLU A CA 1
ATOM 2191 C C . GLU A 1 282 ? 7.872 -3.260 13.221 1.00 93.00 282 GLU A C 1
ATOM 2193 O O . GLU A 1 282 ? 8.164 -3.841 12.171 1.00 93.00 282 GLU A O 1
ATOM 2198 N N . ILE A 1 283 ? 6.932 -2.316 13.291 1.00 96.12 283 ILE A N 1
ATOM 2199 C CA . ILE A 1 283 ? 6.095 -1.895 12.176 1.00 96.12 283 ILE A CA 1
ATOM 2200 C C . ILE A 1 283 ? 6.631 -0.571 11.639 1.00 96.12 283 ILE A C 1
ATOM 2202 O O . ILE A 1 283 ? 6.633 0.453 12.322 1.00 96.12 283 ILE A O 1
ATOM 2206 N N . THR A 1 284 ? 7.051 -0.584 10.379 1.00 97.12 284 THR A N 1
ATOM 2207 C CA . THR A 1 284 ? 7.328 0.632 9.614 1.00 97.12 284 THR A CA 1
ATOM 2208 C C . THR A 1 284 ? 6.131 0.930 8.726 1.00 97.12 284 THR A C 1
ATOM 2210 O O . THR A 1 284 ? 5.802 0.126 7.853 1.00 97.12 284 THR A O 1
ATOM 2213 N N . LEU A 1 285 ? 5.485 2.080 8.919 1.00 97.75 285 LEU A N 1
ATOM 2214 C CA . LEU A 1 285 ? 4.488 2.561 7.965 1.00 97.75 285 LEU A CA 1
ATOM 2215 C C . LEU A 1 285 ? 5.196 3.128 6.739 1.00 97.75 285 LEU A C 1
ATOM 2217 O O . LEU A 1 285 ? 6.150 3.896 6.862 1.00 97.75 285 LEU A O 1
ATOM 2221 N N . MET A 1 286 ? 4.720 2.773 5.553 1.00 95.31 286 MET A N 1
ATOM 2222 C CA . MET A 1 286 ? 5.288 3.244 4.299 1.00 95.31 286 MET A CA 1
ATOM 2223 C C . MET A 1 286 ? 4.189 3.510 3.276 1.00 95.31 286 MET A C 1
ATOM 2225 O O . MET A 1 286 ? 3.202 2.782 3.220 1.00 95.31 286 MET A O 1
ATOM 2229 N N . GLY A 1 287 ? 4.371 4.510 2.419 1.00 92.44 287 GLY A N 1
ATOM 2230 C CA . GLY A 1 287 ? 3.511 4.666 1.250 1.00 92.44 287 GLY A CA 1
ATOM 2231 C C . GLY A 1 287 ? 4.032 5.671 0.234 1.00 92.44 287 GLY A C 1
ATOM 2232 O O . GLY A 1 287 ? 4.854 6.533 0.558 1.00 92.44 287 GLY A O 1
ATOM 2233 N N . ASP A 1 288 ? 3.541 5.552 -0.999 1.00 87.75 288 ASP A N 1
ATOM 2234 C CA . ASP A 1 288 ? 3.872 6.440 -2.112 1.00 87.75 288 ASP A CA 1
ATOM 2235 C C . ASP A 1 288 ? 2.692 7.339 -2.505 1.00 87.75 288 ASP A C 1
ATOM 2237 O O . ASP A 1 288 ? 1.539 6.911 -2.499 1.00 87.75 288 ASP A O 1
ATOM 2241 N N . SER A 1 289 ? 2.953 8.605 -2.848 1.00 88.25 289 SE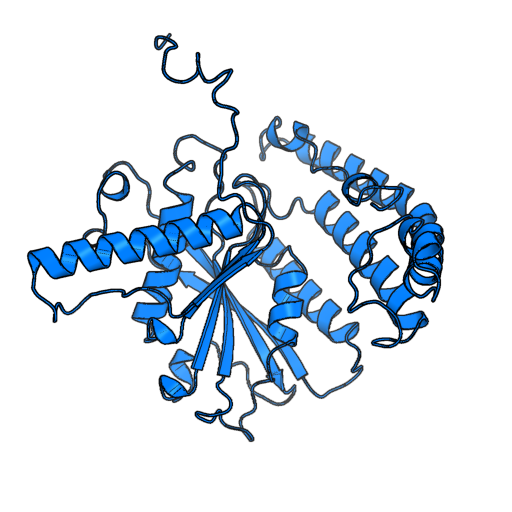R A N 1
ATOM 2242 C CA . SER A 1 289 ? 1.913 9.552 -3.283 1.00 88.25 289 SER A CA 1
ATOM 2243 C C . SER A 1 289 ? 0.755 9.653 -2.268 1.00 88.25 289 SER A C 1
ATOM 2245 O O . SER A 1 289 ? 0.978 9.947 -1.089 1.00 88.25 289 SER A O 1
ATOM 2247 N N . ALA A 1 290 ? -0.484 9.383 -2.686 1.00 88.31 290 ALA A N 1
ATOM 2248 C CA . ALA A 1 290 ? -1.644 9.313 -1.795 1.00 88.31 290 ALA A CA 1
ATOM 2249 C C . ALA A 1 290 ? -1.491 8.257 -0.685 1.00 88.31 290 ALA A C 1
ATOM 2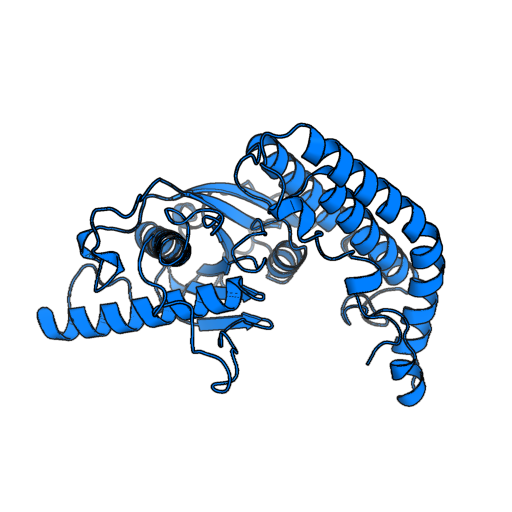251 O O . ALA A 1 290 ? -1.959 8.475 0.428 1.00 88.31 290 ALA A O 1
ATOM 2252 N N . GLY A 1 291 ? -0.788 7.153 -0.953 1.00 91.50 291 GLY A N 1
ATOM 2253 C CA . GLY A 1 291 ? -0.447 6.140 0.043 1.00 91.50 291 GLY A CA 1
ATOM 2254 C C . GLY A 1 291 ? 0.495 6.676 1.124 1.00 91.50 291 GLY A C 1
ATOM 2255 O O . GLY A 1 291 ? 0.365 6.310 2.288 1.00 91.50 291 GLY A O 1
ATOM 2256 N N . GLY A 1 292 ? 1.383 7.615 0.784 1.00 92.50 292 GLY A N 1
ATOM 2257 C CA . GLY A 1 292 ? 2.201 8.338 1.765 1.00 92.50 292 GLY A CA 1
ATOM 2258 C C . GLY A 1 292 ? 1.352 9.232 2.676 1.00 92.50 292 GLY A C 1
ATOM 2259 O O . GLY A 1 292 ? 1.488 9.184 3.898 1.00 92.50 292 GLY A O 1
ATOM 2260 N N . GLY A 1 293 ? 0.397 9.973 2.102 1.00 93.50 293 GLY A N 1
ATOM 2261 C CA . GLY A 1 293 ? -0.574 10.752 2.885 1.00 93.50 293 GLY A CA 1
ATOM 2262 C C . GLY A 1 293 ? -1.436 9.871 3.800 1.00 93.50 293 GLY A C 1
ATOM 2263 O O . GLY A 1 293 ? -1.736 10.242 4.939 1.00 93.50 293 GLY A O 1
ATOM 2264 N N . LEU A 1 294 ? -1.776 8.664 3.341 1.00 95.00 294 LEU A N 1
ATOM 2265 C CA . LEU A 1 294 ? -2.470 7.660 4.141 1.00 95.00 294 LEU A CA 1
ATOM 2266 C C . LEU A 1 294 ? -1.594 7.138 5.289 1.00 95.00 294 LEU A C 1
ATOM 2268 O O . LEU A 1 294 ? -2.061 7.099 6.426 1.00 95.00 294 LEU A O 1
ATOM 2272 N N . ALA A 1 295 ? -0.326 6.806 5.023 1.00 96.56 295 ALA A N 1
ATOM 2273 C CA . ALA A 1 295 ? 0.639 6.381 6.038 1.00 96.56 295 ALA A CA 1
ATOM 2274 C C . ALA A 1 295 ? 0.773 7.425 7.157 1.00 96.56 295 ALA A C 1
ATOM 2276 O O . ALA A 1 295 ? 0.698 7.089 8.340 1.00 96.56 295 ALA A O 1
ATOM 2277 N N . TRP A 1 296 ? 0.898 8.699 6.774 1.00 95.75 296 TRP A N 1
ATOM 2278 C CA . TRP A 1 296 ? 0.919 9.824 7.705 1.00 95.75 296 TRP A CA 1
ATOM 2279 C C . TRP A 1 296 ? -0.372 9.917 8.526 1.00 95.75 296 TRP A C 1
ATOM 2281 O O . TRP A 1 296 ? -0.322 10.028 9.749 1.00 95.75 296 TRP A O 1
ATOM 2291 N N . SER A 1 297 ? -1.535 9.822 7.875 1.00 95.38 297 SER A N 1
ATOM 2292 C CA . SER A 1 297 ? -2.841 9.916 8.544 1.00 95.38 297 SER A CA 1
ATOM 2293 C C . SER A 1 297 ? -3.049 8.802 9.573 1.00 95.38 297 SER A C 1
ATOM 2295 O O . SER A 1 297 ? -3.549 9.059 10.668 1.00 95.38 297 SER A O 1
ATOM 2297 N N . VAL A 1 298 ? -2.625 7.576 9.249 1.00 97.06 298 VAL A N 1
ATOM 2298 C CA . VAL A 1 298 ? -2.642 6.432 10.172 1.00 97.06 298 VAL A CA 1
ATOM 2299 C C . VAL A 1 298 ? -1.708 6.688 11.359 1.00 97.06 298 VAL A C 1
ATOM 2301 O O . VAL A 1 298 ? -2.138 6.543 12.502 1.00 97.06 298 VAL A O 1
ATOM 2304 N N . ALA A 1 299 ? -0.466 7.126 11.118 1.00 96.75 299 ALA A N 1
ATOM 2305 C CA . ALA A 1 299 ? 0.486 7.451 12.186 1.00 96.75 299 ALA A CA 1
ATOM 2306 C C . ALA A 1 299 ? -0.055 8.535 13.134 1.00 96.75 299 ALA A C 1
ATOM 2308 O O . ALA A 1 299 ? -0.027 8.371 14.355 1.00 96.75 299 ALA A O 1
ATOM 2309 N N . ALA A 1 300 ? -0.589 9.621 12.569 1.00 94.81 300 ALA A N 1
ATOM 2310 C CA . ALA A 1 300 ? -1.152 10.735 13.323 1.00 94.81 300 ALA A CA 1
ATOM 2311 C C . ALA A 1 300 ? -2.349 10.293 14.175 1.00 94.81 300 ALA A C 1
ATOM 2313 O O . ALA A 1 300 ? -2.437 10.643 15.351 1.00 94.81 300 ALA A O 1
ATOM 2314 N N . TYR A 1 301 ? -3.244 9.475 13.613 1.00 95.38 301 TYR A N 1
ATOM 2315 C CA . TYR A 1 301 ? -4.374 8.931 14.357 1.00 95.38 301 TYR A CA 1
ATOM 2316 C C . TYR A 1 301 ? -3.923 8.054 15.530 1.00 95.38 301 TYR A C 1
ATOM 2318 O O . TYR A 1 301 ? -4.437 8.206 16.635 1.00 95.38 301 TYR A O 1
ATOM 2326 N N . LEU A 1 302 ? -2.948 7.164 15.318 1.00 95.44 302 LEU A N 1
ATOM 2327 C CA . LEU A 1 302 ? -2.413 6.301 16.377 1.00 95.44 302 LEU A CA 1
ATOM 2328 C C . LEU A 1 302 ? -1.770 7.116 17.508 1.00 95.44 302 LEU A C 1
ATOM 2330 O O . LEU A 1 302 ? -1.963 6.784 18.677 1.00 95.44 302 LEU A O 1
ATOM 2334 N N . ALA A 1 303 ? -1.075 8.210 17.183 1.00 93.56 303 ALA A N 1
ATOM 2335 C CA . ALA A 1 303 ? -0.514 9.120 18.181 1.00 93.56 303 ALA A CA 1
ATOM 2336 C C . ALA A 1 303 ? -1.610 9.806 19.017 1.00 93.56 303 ALA A C 1
ATOM 2338 O O . ALA A 1 303 ? -1.539 9.808 20.248 1.00 93.56 303 ALA A O 1
ATOM 2339 N N . ILE A 1 304 ? -2.662 10.315 18.365 1.00 92.25 304 ILE A N 1
ATOM 2340 C CA . ILE A 1 304 ? -3.829 10.908 19.041 1.00 92.25 304 ILE A CA 1
ATOM 2341 C C . ILE A 1 304 ? -4.529 9.867 19.922 1.00 92.25 304 ILE A C 1
ATOM 2343 O O . ILE A 1 304 ? -4.894 10.152 21.066 1.00 92.25 304 ILE A O 1
ATOM 2347 N N . LEU A 1 305 ? -4.710 8.648 19.409 1.00 90.69 305 LEU A N 1
ATOM 2348 C CA . LEU A 1 305 ? -5.329 7.555 20.146 1.00 90.69 305 LEU A CA 1
ATOM 2349 C C . LEU A 1 305 ? -4.517 7.228 21.404 1.00 90.69 305 LEU A C 1
ATOM 2351 O O . LEU A 1 305 ? -5.091 7.193 22.493 1.00 90.69 305 LEU A O 1
ATOM 2355 N N . GLN A 1 306 ? -3.196 7.083 21.280 1.00 89.81 306 GLN A N 1
ATOM 2356 C CA . GLN A 1 306 ? -2.296 6.832 22.404 1.00 89.81 306 GLN A CA 1
ATOM 2357 C C . GLN A 1 306 ? -2.369 7.947 23.459 1.00 89.81 306 GLN A C 1
ATOM 2359 O O . GLN A 1 306 ? -2.484 7.655 24.653 1.00 89.81 306 GLN A O 1
ATOM 2364 N N . GLU A 1 307 ? -2.353 9.218 23.051 1.00 87.75 307 GLU A N 1
ATOM 2365 C CA . GLU A 1 307 ? -2.497 10.347 23.978 1.00 87.75 307 GLU A CA 1
ATOM 2366 C C . GLU A 1 307 ? -3.854 10.306 24.700 1.00 87.75 307 GLU A C 1
ATOM 2368 O O . GLU A 1 307 ? -3.926 10.430 25.927 1.00 87.75 307 GLU A O 1
ATOM 2373 N N . SER A 1 308 ? -4.937 10.063 23.955 1.00 84.25 308 SER A N 1
ATOM 2374 C CA . SER A 1 308 ? -6.292 9.991 24.508 1.00 84.25 308 SER A CA 1
ATOM 2375 C C . SER A 1 308 ? -6.460 8.847 25.516 1.00 84.25 308 SER A C 1
ATOM 2377 O O . SER A 1 308 ? -7.107 9.022 26.552 1.00 84.25 308 SER A O 1
ATOM 2379 N N . GLN A 1 309 ? -5.844 7.691 25.253 1.00 83.50 309 GLN A N 1
ATOM 2380 C CA . GLN A 1 309 ? -5.868 6.529 26.138 1.00 83.50 309 GLN A CA 1
ATOM 2381 C C . GLN A 1 309 ? -5.023 6.768 27.391 1.00 83.50 309 GLN A C 1
ATOM 2383 O O . GLN A 1 309 ? -5.500 6.501 28.495 1.00 83.50 309 GLN A O 1
ATOM 2388 N N . THR A 1 310 ? -3.829 7.351 27.236 1.00 82.25 310 THR A N 1
ATOM 2389 C CA . THR A 1 310 ? -2.936 7.697 28.355 1.00 82.25 310 THR A CA 1
ATOM 2390 C C . THR A 1 310 ? -3.631 8.644 29.335 1.00 82.25 310 THR A C 1
ATOM 2392 O O . THR A 1 310 ? -3.581 8.432 30.545 1.00 82.25 310 THR A O 1
ATOM 2395 N N . ARG A 1 311 ? -4.365 9.645 28.825 1.00 81.25 311 ARG A N 1
ATOM 2396 C CA . ARG A 1 311 ? -5.156 10.571 29.656 1.00 81.25 311 ARG A CA 1
ATOM 2397 C C . ARG A 1 311 ? -6.316 9.898 30.394 1.00 81.25 311 ARG A C 1
ATOM 2399 O O . ARG A 1 311 ? -6.653 10.327 31.491 1.00 81.25 311 ARG A O 1
ATOM 2406 N N . ARG A 1 312 ? -6.957 8.885 29.798 1.00 77.00 312 ARG A N 1
ATOM 2407 C CA . ARG A 1 312 ? -8.156 8.231 30.362 1.00 77.00 312 ARG A CA 1
ATOM 2408 C C . ARG A 1 312 ? -7.850 7.088 31.328 1.00 77.00 312 ARG A C 1
ATOM 2410 O O . ARG A 1 312 ? -8.648 6.850 32.227 1.00 77.00 312 ARG A O 1
ATOM 2417 N N . ARG A 1 313 ? -6.765 6.341 31.110 1.00 69.81 313 ARG A N 1
ATOM 2418 C CA . ARG A 1 313 ? -6.481 5.072 31.811 1.00 69.81 313 ARG A CA 1
ATOM 2419 C C . ARG A 1 313 ? -5.110 5.023 32.503 1.00 69.81 313 ARG A C 1
ATOM 2421 O O . ARG A 1 313 ? -4.801 4.017 33.130 1.00 69.81 313 ARG A O 1
ATOM 2428 N N . GLY A 1 314 ? -4.301 6.083 32.426 1.00 62.09 314 GLY A N 1
ATOM 2429 C CA . GLY A 1 314 ? -2.909 6.063 32.890 1.00 62.09 314 GLY A CA 1
ATOM 2430 C C . GLY A 1 314 ? -1.967 5.363 31.898 1.00 62.09 314 GLY A C 1
ATOM 2431 O O . GLY A 1 314 ? -2.385 4.911 30.834 1.00 62.09 314 GLY A O 1
ATOM 2432 N N . THR A 1 315 ? -0.673 5.289 32.222 1.00 54.69 315 THR A N 1
ATOM 2433 C CA . THR A 1 315 ? 0.409 4.853 31.309 1.00 54.69 315 THR A CA 1
ATOM 2434 C C . THR A 1 315 ? 0.411 3.362 30.940 1.00 54.69 315 THR A C 1
ATOM 2436 O O . THR A 1 315 ? 1.132 2.979 30.023 1.00 54.69 315 THR A O 1
ATOM 2439 N N . HIS A 1 316 ? -0.393 2.521 31.601 1.00 50.53 316 HIS A N 1
ATOM 2440 C CA . HIS A 1 316 ? -0.388 1.055 31.445 1.00 50.53 316 HIS A CA 1
ATOM 2441 C C . HIS A 1 316 ? -1.750 0.484 31.019 1.00 50.53 316 HIS A C 1
ATOM 2443 O O . HIS A 1 316 ? -2.227 -0.500 31.575 1.00 50.53 316 HIS A O 1
ATOM 2449 N N . ALA A 1 317 ? -2.411 1.111 30.046 1.00 52.97 317 ALA A N 1
ATOM 2450 C CA . ALA A 1 317 ? -3.655 0.574 29.506 1.00 52.97 317 ALA A CA 1
ATOM 2451 C C . ALA A 1 317 ? -3.384 -0.622 28.572 1.00 52.97 317 ALA A C 1
ATOM 2453 O O . ALA A 1 317 ? -2.879 -0.441 27.460 1.00 52.97 317 ALA A O 1
ATOM 2454 N N . ASP A 1 318 ? -3.775 -1.825 28.997 1.00 54.38 318 ASP A N 1
ATOM 2455 C CA . ASP A 1 318 ? -3.914 -2.981 28.107 1.00 54.38 318 ASP A CA 1
ATOM 2456 C C . ASP A 1 318 ? -4.823 -2.618 26.915 1.00 54.38 318 ASP A C 1
ATOM 2458 O O . ASP A 1 318 ? -5.868 -1.974 27.074 1.00 54.38 318 ASP A O 1
ATOM 2462 N N . GLY A 1 319 ? -4.399 -2.989 25.701 1.00 66.44 319 GLY A N 1
ATOM 2463 C CA . GLY A 1 319 ? -5.104 -2.670 24.451 1.00 66.44 319 GLY A CA 1
ATOM 2464 C C . GLY A 1 319 ? -4.642 -1.400 23.721 1.00 66.44 319 GLY A C 1
ATOM 2465 O O . GLY A 1 319 ? -5.286 -0.990 22.754 1.00 66.44 319 GLY A O 1
ATOM 2466 N N . ASN A 1 320 ? -3.533 -0.771 24.131 1.00 80.56 320 ASN A N 1
ATOM 2467 C CA . ASN A 1 320 ? -2.914 0.297 23.342 1.00 80.56 320 ASN A CA 1
ATOM 2468 C C . ASN A 1 320 ? -2.266 -0.270 22.062 1.00 80.56 320 ASN A C 1
ATOM 2470 O O . ASN A 1 320 ? -1.372 -1.124 22.106 1.00 80.56 320 ASN A O 1
ATOM 2474 N N . LEU A 1 321 ? -2.695 0.238 20.905 1.00 90.88 321 LEU A N 1
ATOM 2475 C CA . LEU A 1 321 ? -2.104 -0.123 19.617 1.00 90.88 321 LEU A CA 1
ATOM 2476 C C . LEU A 1 321 ? -0.672 0.403 19.465 1.00 90.88 321 LEU A C 1
ATOM 2478 O O . LEU A 1 321 ? 0.111 -0.225 18.757 1.00 90.88 321 LEU A O 1
ATOM 2482 N N . GLY A 1 322 ? -0.314 1.489 20.154 1.00 92.06 322 GLY A N 1
ATOM 2483 C CA . GLY A 1 322 ? 0.993 2.137 20.073 1.00 92.06 322 GLY A CA 1
ATOM 2484 C C . GLY A 1 322 ? 1.257 2.813 18.725 1.00 92.06 322 GLY A C 1
ATOM 2485 O O . GLY A 1 322 ? 0.567 2.565 17.733 1.00 92.06 322 GLY A O 1
ATOM 2486 N N . VAL A 1 323 ? 2.281 3.662 18.687 1.00 94.44 323 VAL A N 1
ATOM 2487 C CA . VAL A 1 323 ? 2.745 4.347 17.469 1.00 94.44 323 VAL A CA 1
ATOM 2488 C C . VAL A 1 323 ? 3.806 3.492 16.757 1.00 94.44 323 VAL A C 1
ATOM 2490 O O . VAL A 1 323 ? 4.677 2.952 17.437 1.00 94.44 323 VAL A O 1
ATOM 2493 N N . PRO A 1 324 ? 3.765 3.362 15.416 1.00 96.00 324 PRO A N 1
ATOM 2494 C CA . PRO A 1 324 ? 4.764 2.614 14.646 1.00 96.00 324 PRO A CA 1
ATOM 2495 C C . PRO A 1 324 ? 6.197 3.095 14.909 1.00 96.00 324 PRO A C 1
ATOM 2497 O O . PRO A 1 324 ? 6.435 4.286 15.108 1.00 96.00 324 PRO A O 1
ATOM 2500 N N . GLY A 1 325 ? 7.162 2.179 14.826 1.00 94.62 325 GLY A N 1
ATOM 2501 C CA . GLY A 1 325 ? 8.578 2.463 15.071 1.00 94.62 325 GLY A CA 1
ATOM 2502 C C . GLY A 1 325 ? 9.221 3.382 14.036 1.00 94.62 325 GLY A C 1
ATOM 2503 O O . GLY A 1 325 ? 10.184 4.080 14.346 1.00 94.62 325 GLY A O 1
ATOM 2504 N N . ALA A 1 326 ? 8.695 3.397 12.810 1.00 96.06 326 ALA A N 1
ATOM 2505 C CA . ALA A 1 326 ? 9.177 4.269 11.748 1.00 96.06 326 ALA A CA 1
ATOM 2506 C C . ALA A 1 326 ? 8.074 4.624 10.743 1.00 96.06 326 ALA A C 1
ATOM 2508 O O . ALA A 1 326 ? 7.091 3.897 10.570 1.00 96.06 326 ALA A O 1
ATOM 2509 N N . LEU A 1 327 ? 8.283 5.739 10.043 1.00 96.44 327 LEU A N 1
ATOM 2510 C CA . LEU A 1 327 ? 7.434 6.224 8.962 1.00 96.44 327 LEU A CA 1
ATOM 2511 C C . LEU A 1 327 ? 8.307 6.587 7.756 1.00 96.44 327 LEU A C 1
ATOM 2513 O O . LEU A 1 327 ? 9.246 7.371 7.887 1.00 96.44 327 LEU A O 1
ATOM 2517 N N . VAL A 1 328 ? 7.990 6.037 6.584 1.00 94.44 328 VAL A N 1
ATOM 2518 C CA . VAL A 1 328 ? 8.678 6.335 5.322 1.00 94.44 328 VAL A CA 1
ATOM 2519 C C . VAL A 1 328 ? 7.682 6.872 4.299 1.00 94.44 328 VAL A C 1
ATOM 2521 O O . VAL A 1 328 ? 6.757 6.175 3.884 1.00 94.44 328 VAL A O 1
ATOM 2524 N N . LEU A 1 329 ? 7.889 8.115 3.871 1.00 92.56 329 LEU A N 1
ATOM 2525 C CA . LEU A 1 329 ? 7.014 8.823 2.939 1.00 92.56 329 LEU A CA 1
ATOM 2526 C C . LEU A 1 329 ? 7.719 9.007 1.595 1.00 92.56 329 LEU A C 1
ATOM 2528 O O . LEU A 1 329 ? 8.826 9.540 1.539 1.00 92.56 329 LEU A O 1
ATOM 2532 N N . ILE A 1 330 ? 7.090 8.552 0.512 1.00 86.12 330 ILE A N 1
ATOM 2533 C CA . ILE A 1 330 ? 7.663 8.612 -0.837 1.00 86.12 330 ILE A CA 1
ATOM 2534 C C . ILE A 1 330 ? 6.803 9.541 -1.693 1.00 86.12 330 ILE A C 1
ATOM 2536 O O . ILE A 1 330 ? 5.718 9.160 -2.129 1.00 86.12 330 ILE A O 1
ATOM 2540 N N . SER A 1 331 ? 7.295 10.758 -1.950 1.00 82.44 331 SER A N 1
ATOM 2541 C CA . SER A 1 331 ? 6.586 11.775 -2.750 1.00 82.44 331 SER A CA 1
ATOM 2542 C C . SER A 1 331 ? 5.125 11.948 -2.314 1.00 82.44 331 SER A C 1
ATOM 2544 O O . SER A 1 331 ? 4.212 11.870 -3.135 1.00 82.44 331 SER A O 1
ATOM 2546 N N . ASP A 1 332 ? 4.904 12.083 -1.010 1.00 77.94 332 ASP A N 1
ATOM 2547 C CA . ASP A 1 332 ? 3.591 11.992 -0.388 1.00 77.94 332 ASP A CA 1
ATOM 2548 C C . ASP A 1 332 ? 2.672 13.178 -0.706 1.00 77.94 332 ASP A C 1
ATOM 2550 O O . ASP A 1 332 ? 3.096 14.275 -1.066 1.00 77.94 332 ASP A O 1
ATOM 2554 N N . THR A 1 333 ? 1.370 12.949 -0.546 1.00 75.94 333 THR A N 1
ATOM 2555 C CA . THR A 1 333 ? 0.345 13.998 -0.593 1.00 75.94 333 THR A CA 1
ATOM 2556 C C . THR A 1 333 ? -0.023 14.429 0.830 1.00 75.94 333 THR A C 1
ATOM 2558 O O . THR A 1 333 ? -1.104 14.107 1.319 1.00 75.94 333 THR A O 1
ATOM 2561 N N . SER A 1 334 ? 0.889 15.121 1.520 1.00 64.94 334 SER A N 1
ATOM 2562 C CA . SER A 1 334 ? 0.668 15.666 2.876 1.00 64.94 334 SER A CA 1
ATOM 2563 C C . SER A 1 334 ? -0.141 16.961 2.898 1.00 64.94 334 SER A C 1
ATOM 2565 O O . SER A 1 334 ? -0.754 17.286 3.913 1.00 64.94 334 SER A O 1
ATOM 2567 N N . ALA A 1 335 ? -0.186 17.687 1.781 1.00 59.56 335 ALA A N 1
ATOM 2568 C CA . ALA A 1 335 ? -0.989 18.889 1.632 1.00 59.56 335 ALA A CA 1
ATOM 2569 C C . ALA A 1 335 ? -1.969 18.720 0.471 1.00 59.56 335 ALA A C 1
ATOM 2571 O O . ALA A 1 335 ? -1.567 18.522 -0.678 1.00 59.56 335 ALA A O 1
ATOM 2572 N N . VAL A 1 336 ? -3.266 18.871 0.751 1.00 57.59 336 VAL A N 1
ATOM 2573 C CA . VAL A 1 336 ? -4.229 19.242 -0.289 1.00 57.59 336 VAL A CA 1
ATOM 2574 C C . VAL A 1 336 ? -3.955 20.712 -0.585 1.00 57.59 336 VAL A C 1
ATOM 2576 O O . VAL A 1 336 ? -4.555 21.599 0.014 1.00 57.59 336 VAL A O 1
ATOM 2579 N N . ALA A 1 337 ? -2.962 20.985 -1.430 1.00 43.94 337 ALA A N 1
ATOM 2580 C CA . ALA A 1 337 ? -2.644 22.336 -1.861 1.00 43.94 337 ALA A CA 1
ATOM 2581 C C . ALA A 1 337 ? -3.766 22.853 -2.775 1.00 43.94 337 ALA A C 1
ATOM 2583 O O . ALA A 1 337 ? -3.643 22.870 -3.994 1.00 43.94 337 ALA A O 1
ATOM 2584 N N . CYS A 1 338 ? -4.877 23.283 -2.183 1.00 41.66 338 CYS A N 1
ATOM 2585 C CA . CYS A 1 338 ? -5.532 24.479 -2.681 1.00 41.66 338 CYS A CA 1
ATOM 2586 C C . CYS A 1 338 ? -4.743 25.641 -2.082 1.00 41.66 338 CYS A C 1
ATOM 2588 O O . CYS A 1 338 ? -4.635 25.755 -0.861 1.00 41.66 338 CYS A O 1
ATOM 2590 N N . SER A 1 339 ? -4.152 26.481 -2.931 1.00 36.53 339 SER A N 1
ATOM 2591 C CA . SER A 1 339 ? -3.752 27.820 -2.501 1.00 36.53 339 SER A CA 1
ATOM 2592 C C . SER A 1 339 ? -4.930 28.439 -1.727 1.00 36.53 339 SER A C 1
ATOM 2594 O O . SER A 1 339 ? -6.069 28.290 -2.183 1.00 36.53 339 SER A O 1
ATOM 2596 N N . PRO A 1 340 ? -4.714 29.140 -0.599 1.00 41.59 340 PRO A N 1
ATOM 2597 C CA . PRO A 1 340 ? -5.782 29.811 0.152 1.00 41.59 340 PRO A CA 1
ATOM 2598 C C . PRO A 1 340 ? -6.580 30.838 -0.667 1.00 41.59 340 PRO A C 1
ATOM 2600 O O . PRO A 1 340 ? -7.515 31.442 -0.157 1.00 41.59 340 PRO A O 1
ATOM 2603 N N . THR A 1 341 ? -6.196 31.079 -1.919 1.00 42.53 341 THR A N 1
ATOM 2604 C CA . THR A 1 341 ? -6.760 32.114 -2.775 1.00 42.53 341 THR A CA 1
ATOM 2605 C C . THR A 1 341 ? -8.092 31.750 -3.432 1.00 42.53 341 THR A C 1
ATOM 2607 O O . THR A 1 341 ? -8.652 32.637 -4.054 1.00 42.53 341 THR A O 1
ATOM 2610 N N . ASP A 1 342 ? -8.619 30.521 -3.303 1.00 42.19 342 ASP A N 1
ATOM 2611 C CA . ASP A 1 342 ? -9.869 30.140 -4.001 1.00 42.19 342 ASP A CA 1
ATOM 2612 C C . ASP A 1 342 ? -10.750 29.097 -3.268 1.00 42.19 342 ASP A C 1
ATOM 2614 O O . ASP A 1 342 ? -11.448 28.287 -3.875 1.00 42.19 342 ASP A O 1
ATOM 2618 N N . THR A 1 343 ? -10.745 29.071 -1.928 1.00 41.84 343 THR A N 1
ATOM 2619 C CA . THR A 1 343 ? -11.570 28.120 -1.145 1.00 41.84 343 THR A CA 1
ATOM 2620 C C . THR A 1 343 ? -13.037 28.532 -0.961 1.00 41.84 343 THR A C 1
ATOM 2622 O O . THR A 1 343 ? -13.769 27.881 -0.213 1.00 41.84 343 THR A O 1
ATOM 2625 N N . SER A 1 344 ? -13.511 29.584 -1.629 1.00 40.41 344 SER A N 1
ATOM 2626 C CA . SER A 1 344 ? -14.938 29.910 -1.659 1.00 40.41 344 SER A CA 1
ATOM 2627 C C . SER A 1 344 ? -15.651 29.040 -2.694 1.00 40.41 344 SER A C 1
ATOM 2629 O O . SER A 1 344 ? -15.761 29.465 -3.835 1.00 40.41 344 SER A O 1
ATOM 2631 N N . ASP A 1 345 ? -16.107 27.832 -2.328 1.00 46.88 345 ASP A N 1
ATOM 2632 C CA . ASP A 1 345 ? -17.444 27.386 -2.783 1.00 46.88 345 ASP A CA 1
ATOM 2633 C C . ASP A 1 345 ? -17.911 25.995 -2.333 1.00 46.88 345 ASP A C 1
ATOM 2635 O O . ASP A 1 345 ? -19.105 25.713 -2.390 1.00 46.88 345 ASP A O 1
ATOM 2639 N N . TRP A 1 346 ? -17.038 25.080 -1.903 1.00 41.50 346 TRP A N 1
ATOM 2640 C CA . TRP A 1 346 ? -17.483 23.679 -1.766 1.00 41.50 346 TRP A CA 1
ATOM 2641 C C . TRP A 1 346 ? -18.328 23.381 -0.520 1.00 41.50 346 TRP A C 1
ATOM 2643 O O . TRP A 1 346 ? -19.141 22.460 -0.547 1.00 41.50 346 TRP A O 1
ATOM 2653 N N . LEU A 1 347 ? -18.173 24.155 0.558 1.00 42.09 347 LEU A N 1
ATOM 2654 C CA . LEU A 1 347 ? -18.970 24.011 1.788 1.00 42.09 347 LEU A CA 1
ATOM 2655 C C . LEU A 1 347 ? -20.111 25.035 1.898 1.00 42.09 347 LEU A C 1
ATOM 2657 O O . LEU A 1 347 ? -20.973 24.884 2.760 1.00 42.09 347 LEU A O 1
ATOM 2661 N N . SER A 1 348 ? -20.120 26.066 1.047 1.00 40.59 348 SER A N 1
ATOM 2662 C CA . SER A 1 348 ? -21.083 27.175 1.079 1.00 40.59 348 SER A CA 1
ATOM 2663 C C . SER A 1 348 ? -22.230 27.039 0.082 1.00 40.59 348 SER A C 1
ATOM 2665 O O . SER A 1 348 ? -23.159 27.842 0.137 1.00 40.59 348 SER A O 1
ATOM 2667 N N . ARG A 1 349 ? -22.214 26.042 -0.812 1.00 37.41 349 ARG A N 1
ATOM 2668 C CA . ARG A 1 349 ? -23.363 25.804 -1.692 1.00 37.41 349 ARG A CA 1
ATOM 2669 C C . ARG A 1 349 ? -24.542 25.253 -0.879 1.00 37.41 349 ARG A C 1
ATOM 2671 O O . ARG A 1 349 ? -24.387 24.213 -0.229 1.00 37.41 349 ARG A O 1
ATOM 2678 N N . PRO A 1 350 ? -25.709 25.928 -0.887 1.00 39.44 350 PRO A N 1
ATOM 2679 C CA . PRO A 1 350 ? -26.919 25.378 -0.300 1.00 39.44 350 PRO A CA 1
ATOM 2680 C C . PRO A 1 350 ? -27.236 24.039 -0.970 1.00 39.44 350 PRO A C 1
ATOM 2682 O O . PRO A 1 350 ? -26.995 23.856 -2.162 1.00 39.44 350 PRO A O 1
ATOM 2685 N N . ARG A 1 351 ? -27.749 23.094 -0.180 1.00 44.41 351 ARG A N 1
ATOM 2686 C CA . ARG A 1 351 ? -28.266 21.824 -0.691 1.00 44.41 351 ARG A CA 1
ATOM 2687 C C . ARG A 1 351 ? -29.480 22.138 -1.569 1.00 44.41 351 ARG A C 1
ATOM 2689 O O . ARG A 1 351 ? -30.489 22.578 -1.023 1.00 44.41 351 ARG A O 1
ATOM 2696 N N . GLU A 1 352 ? -29.354 21.946 -2.878 1.00 42.12 352 GLU A N 1
ATOM 2697 C CA . GLU A 1 352 ? -30.504 21.776 -3.777 1.00 42.12 352 GLU A CA 1
ATOM 2698 C C . GLU A 1 352 ? -30.975 20.322 -3.769 1.00 42.12 352 GLU A C 1
ATOM 2700 O O . GLU A 1 352 ? -30.104 19.415 -3.727 1.00 42.12 352 GLU A O 1
#

Organism: NCBI:txid1890683

Sequence (352 aa):
MSLLPASFFQPPTPSILLLVPPSSPFQWLIRFAIFLLALVSLPFLGILIPLSILCLTSPIAAVRHLAPLPIHPDNMPPKRSWRDSLIRGVIAYFLSGCIWSITGIGTAPEFNHSGARRLAHIVAWLVDYLGPRGRSASRLEVTDETIAPFPDELNVGIFANKDLHKPHIEALWLHHVLADSPVTTSPSSSGLTPSQRRVFLFFGGGGYVTGWPLVHPFVFSLARSVPPLSRQNLPSDDLPAFAVFAPNVRKSLSRERAFPVPVLDGLAAYAHLRSIGYRPEEITLMGDSAGGGLAWSVAAYLAILQESQTRRRGTHADGNLGVPGALVLISDTSAVACSPTDTSDWLSRPRE

Radius of gyration: 21.95 Å; chains: 1; bounding box: 61×56×64 Å

Foldseek 3Di:
DAQAELCVLQVPPPCVLLVDDPPDPVNQVQLVVLLVVLVVCLVVLLPLQLLQLVQCPDPDPVSNNHRNDDQDVCLHPPVDDPVLSSVCSNCVSSVLSNCCSRQVAFADDPRPPVVVVVVLVVLQVVCVCSDPDHDFFKGKDKAKDKFFFQDQVLQDDPRNDPLQDTHIWMKMKIAIATPPDDDDRDVLVVPDDLLQAAEEAEEEDDPLRTDAQSSDCVQSVVNVVADHDDPVCRGDSVRHGYMYMYIGFFGCSDPSRRPPRSLRSSNRSLVRCVVSPHALLRYEYEYEEQSLLSSVSNQVSLVVSQVVCCVVPNDDDDPRSHGHSYYYYHNYPVDPPPPPPDPPDDVPDPDD

pLDDT: mean 75.59, std 15.96, range [36.53, 97.75]

Secondary structure (DSSP, 8-state):
--SS-GGGTS----HHHHHS-TT-THHHHHHHHHHHHHHHHHHHHHHHHHHHHHHHH-S-HHHHTT-SS---GGGSTTTS-HHHHHHHHHHHHHHHHHHHHHH-SSB-S---HHHHHHHHHHHHHHHHHTSSS-SSSEEEEEEEEEEPPPPGGG--GGGG-TTS----EEEEEEEEEETTS---S-GGGS---GGGEEEEEEEP-STTTB--TTTSHHHHHHHHHSPPB-SSS---SSS-EEEEEEE-PPP-SSGGGSTTHHHHHHHHHHHHHHHTT--GGGEEEEEETHHHHHHHHHHHHHHHHHHHHHHHH-TT-TT-----SEEEEES--------TTS--STTTS---

InterPro domains:
  IPR013094 Alpha/beta hydrolase fold-3 [PF07859] (253-305)
  IPR029058 Alpha/Beta hydrolase fold [G3DSA:3.40.50.1820] (152-351)
  IPR029058 Alpha/Beta hydrolase fold [SSF53474] (193-334)
  IPR050300 GDXG lipolytic enzyme [PTHR48081] (186-331)